Protein AF-A0A1Q7KFG6-F1 (afdb_monomer)

Structure (mmCIF, N/CA/C/O backbone):
data_AF-A0A1Q7KFG6-F1
#
_entry.id   AF-A0A1Q7KFG6-F1
#
loop_
_atom_site.group_PDB
_atom_site.id
_atom_site.type_symbol
_atom_site.label_atom_id
_atom_site.label_alt_id
_atom_site.label_comp_id
_atom_site.label_asym_id
_atom_site.label_entity_id
_atom_site.label_seq_id
_atom_site.pdbx_PDB_ins_code
_atom_site.Cartn_x
_atom_site.Cartn_y
_atom_site.Cartn_z
_atom_site.occupancy
_atom_site.B_iso_or_equiv
_atom_site.auth_seq_id
_atom_site.auth_comp_id
_atom_site.auth_asym_id
_atom_site.auth_atom_id
_atom_site.pdbx_PDB_model_num
ATOM 1 N N . MET A 1 1 ? 64.850 7.582 13.280 1.00 39.31 1 MET A N 1
ATOM 2 C CA . MET A 1 1 ? 63.963 7.617 12.096 1.00 39.31 1 MET A CA 1
ATOM 3 C C . MET A 1 1 ? 62.774 6.706 12.378 1.00 39.31 1 MET A C 1
ATOM 5 O O . MET A 1 1 ? 62.912 5.498 12.252 1.00 39.31 1 MET A O 1
ATOM 9 N N . LEU A 1 2 ? 61.659 7.252 12.872 1.00 40.69 2 LEU A N 1
ATOM 10 C CA . LEU A 1 2 ? 60.484 6.466 13.266 1.00 40.69 2 LEU A CA 1
ATOM 11 C C . LEU A 1 2 ? 59.413 6.623 12.179 1.00 40.69 2 LEU A C 1
ATOM 13 O O . LEU A 1 2 ? 58.998 7.739 11.877 1.00 40.69 2 LEU A O 1
ATOM 17 N N . LYS A 1 3 ? 59.063 5.515 11.520 1.00 40.38 3 LYS A N 1
ATOM 18 C CA . LYS A 1 3 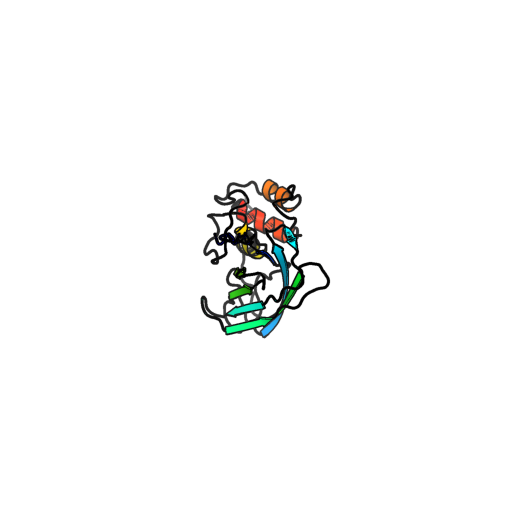? 58.173 5.484 10.354 1.00 40.38 3 LYS A CA 1
ATOM 19 C C . LYS A 1 3 ? 56.725 5.759 10.782 1.00 40.38 3 LYS A C 1
ATOM 21 O O . LYS A 1 3 ? 56.186 5.019 11.599 1.00 40.38 3 LYS A O 1
ATOM 26 N N . LEU A 1 4 ? 56.104 6.791 10.207 1.00 46.59 4 LEU A N 1
ATOM 27 C CA . LEU A 1 4 ? 54.660 7.027 10.282 1.00 46.59 4 LEU A CA 1
ATOM 28 C C . LEU A 1 4 ? 53.931 5.876 9.573 1.00 46.59 4 LEU A C 1
ATOM 30 O O . LEU A 1 4 ? 54.064 5.710 8.361 1.00 46.59 4 LEU A O 1
ATOM 34 N N . ALA A 1 5 ? 53.161 5.089 10.320 1.00 48.62 5 ALA A N 1
ATOM 35 C CA . ALA A 1 5 ? 52.197 4.160 9.749 1.00 48.62 5 ALA A CA 1
ATOM 36 C C . ALA A 1 5 ? 50.938 4.951 9.363 1.00 48.62 5 ALA A C 1
ATOM 38 O O . ALA A 1 5 ? 50.208 5.433 10.228 1.00 48.62 5 ALA A O 1
ATOM 39 N N . ALA A 1 6 ? 50.704 5.119 8.062 1.00 51.19 6 ALA A N 1
ATOM 40 C CA . ALA A 1 6 ? 49.460 5.675 7.550 1.00 51.19 6 ALA A CA 1
ATOM 41 C C . ALA A 1 6 ? 48.337 4.645 7.751 1.00 51.19 6 ALA A C 1
ATOM 43 O O . ALA A 1 6 ? 48.299 3.615 7.078 1.00 51.19 6 ALA A O 1
ATOM 44 N N . ALA A 1 7 ? 47.437 4.907 8.697 1.00 52.94 7 ALA A N 1
ATOM 45 C CA . ALA A 1 7 ? 46.210 4.142 8.846 1.00 52.94 7 ALA A CA 1
ATOM 46 C C . ALA A 1 7 ? 45.267 4.488 7.682 1.00 52.94 7 ALA A C 1
ATOM 48 O O . ALA A 1 7 ? 44.685 5.571 7.633 1.00 52.94 7 ALA A O 1
ATOM 49 N N . LEU A 1 8 ? 45.133 3.566 6.729 1.00 49.03 8 LEU A N 1
ATOM 50 C CA . LEU A 1 8 ? 44.076 3.584 5.722 1.00 49.03 8 LEU A CA 1
ATOM 51 C C . LEU A 1 8 ? 42.741 3.317 6.427 1.00 49.03 8 LEU A C 1
ATOM 53 O O . LEU A 1 8 ? 42.377 2.172 6.682 1.00 49.03 8 LEU A O 1
ATOM 57 N N . ILE A 1 9 ? 42.010 4.383 6.750 1.00 49.94 9 ILE A N 1
ATOM 58 C CA . ILE A 1 9 ? 40.594 4.291 7.104 1.00 49.94 9 ILE A CA 1
ATOM 59 C C . ILE A 1 9 ? 39.860 3.985 5.797 1.00 49.94 9 ILE A C 1
ATOM 61 O O . ILE A 1 9 ? 39.510 4.885 5.036 1.00 49.94 9 ILE A O 1
ATOM 65 N N . ALA A 1 10 ? 39.687 2.699 5.496 1.00 49.47 10 ALA A N 1
ATOM 66 C CA . ALA A 1 10 ? 38.766 2.269 4.460 1.00 49.47 10 ALA A CA 1
ATOM 67 C C . ALA A 1 10 ? 37.360 2.689 4.905 1.00 49.47 10 ALA A C 1
ATOM 69 O O . ALA A 1 10 ? 36.769 2.084 5.799 1.00 49.47 10 ALA A O 1
ATOM 70 N N . GLY A 1 11 ? 36.851 3.779 4.332 1.00 42.47 11 GLY A N 1
ATOM 71 C CA . GLY A 1 11 ? 35.459 4.157 4.501 1.00 42.47 11 GLY A CA 1
ATOM 72 C C . GLY A 1 11 ? 34.594 3.003 4.013 1.00 42.47 11 GLY A C 1
ATOM 73 O O . GLY A 1 11 ? 34.659 2.635 2.841 1.00 42.47 11 GLY A O 1
ATOM 74 N N . PHE A 1 12 ? 33.789 2.425 4.904 1.00 44.31 12 PHE A N 1
ATOM 75 C CA . PHE A 1 12 ? 32.635 1.656 4.475 1.00 44.31 12 PHE A CA 1
ATOM 76 C C . PHE A 1 12 ? 31.781 2.615 3.655 1.00 44.31 12 PHE A C 1
ATOM 78 O O . PHE A 1 12 ? 31.106 3.483 4.207 1.00 44.31 12 PHE A O 1
ATOM 85 N N . VAL A 1 13 ? 31.839 2.494 2.329 1.00 43.06 13 VAL A N 1
ATOM 86 C CA . VAL A 1 13 ? 30.767 3.005 1.489 1.00 43.06 13 VAL A CA 1
ATOM 87 C C . VAL A 1 13 ? 29.556 2.232 1.976 1.00 43.06 13 VAL A C 1
ATOM 89 O O . VAL A 1 13 ? 29.430 1.035 1.712 1.00 43.06 13 VAL A O 1
ATOM 92 N N . THR A 1 14 ? 28.715 2.868 2.787 1.00 45.81 14 THR A N 1
ATOM 93 C CA . THR A 1 14 ? 27.397 2.323 3.043 1.00 45.81 14 THR A CA 1
ATOM 94 C C . THR A 1 14 ? 26.779 2.242 1.658 1.00 45.81 14 THR A C 1
ATOM 96 O O . THR A 1 14 ? 26.474 3.254 1.029 1.00 45.81 14 THR A O 1
ATOM 99 N N . MET A 1 15 ? 26.666 1.034 1.112 1.00 51.75 15 MET A N 1
ATOM 100 C CA . MET A 1 15 ? 25.732 0.794 0.026 1.00 51.75 15 MET A CA 1
ATOM 101 C C . MET A 1 15 ? 24.349 0.965 0.654 1.00 51.75 15 MET A C 1
ATOM 103 O O . MET A 1 15 ? 23.691 -0.000 1.032 1.00 51.75 15 MET A O 1
ATOM 107 N N . GLY A 1 16 ? 23.982 2.225 0.902 1.00 69.25 16 GLY A N 1
ATOM 108 C CA . GLY A 1 16 ? 22.692 2.614 1.425 1.00 69.25 16 GLY A CA 1
ATOM 109 C C . GLY A 1 16 ? 21.623 2.121 0.467 1.00 69.25 16 GLY A C 1
ATOM 110 O O . GLY A 1 16 ? 21.856 1.971 -0.732 1.00 69.25 16 GLY A O 1
ATOM 111 N N . GLY A 1 17 ? 20.448 1.842 1.007 1.00 83.38 17 GLY A N 1
ATOM 112 C CA . GLY A 1 17 ? 19.336 1.353 0.216 1.00 83.38 17 GLY A CA 1
ATOM 113 C C . GLY A 1 17 ? 18.022 1.961 0.652 1.00 83.38 17 GLY A C 1
ATOM 114 O O . GLY A 1 17 ? 17.897 2.544 1.727 1.00 83.38 17 GLY A O 1
ATOM 115 N N . TRP A 1 18 ? 17.023 1.797 -0.198 1.00 91.81 18 TRP A N 1
ATOM 116 C CA . TRP A 1 18 ? 15.634 2.063 0.140 1.00 91.81 18 TRP A CA 1
ATOM 117 C C . TRP A 1 18 ? 14.852 0.757 0.109 1.00 91.81 18 TRP A C 1
ATOM 119 O O . TRP A 1 18 ? 15.254 -0.206 -0.557 1.00 91.81 18 TRP A O 1
ATOM 129 N N . ALA A 1 19 ? 13.729 0.735 0.815 1.00 95.31 19 ALA A N 1
ATOM 130 C CA . ALA A 1 19 ? 12.765 -0.344 0.721 1.00 95.31 19 ALA A CA 1
ATOM 131 C C . ALA A 1 19 ? 11.497 0.127 0.013 1.00 95.31 19 ALA A C 1
ATOM 133 O O . ALA A 1 19 ? 11.044 1.254 0.193 1.00 95.31 19 ALA A O 1
ATOM 134 N N . VAL A 1 20 ? 10.913 -0.773 -0.767 1.00 95.81 20 VAL A N 1
ATOM 135 C CA . VAL A 1 20 ? 9.567 -0.640 -1.320 1.00 95.81 20 VAL A CA 1
ATOM 136 C C . VAL A 1 20 ? 8.682 -1.650 -0.605 1.00 95.81 20 VAL A C 1
ATOM 138 O O . VAL A 1 20 ? 9.069 -2.812 -0.446 1.00 95.81 20 VAL A O 1
ATOM 141 N N . VAL A 1 21 ? 7.510 -1.199 -0.168 1.00 98.12 21 VAL A N 1
ATOM 142 C CA . VAL A 1 21 ? 6.487 -2.052 0.439 1.00 98.12 21 VAL A CA 1
ATOM 143 C C . VAL A 1 21 ? 5.356 -2.254 -0.558 1.00 98.12 21 VAL A C 1
ATOM 145 O O . VAL A 1 21 ? 4.878 -1.290 -1.151 1.00 98.12 21 VAL A O 1
ATOM 148 N N . THR A 1 22 ? 4.906 -3.496 -0.708 1.00 98.06 22 THR A N 1
ATOM 149 C CA . THR A 1 22 ? 3.754 -3.848 -1.546 1.00 98.06 22 THR A CA 1
ATOM 150 C C . THR A 1 22 ? 2.708 -4.528 -0.680 1.00 98.06 22 THR A C 1
ATOM 152 O O . THR A 1 22 ? 2.926 -5.643 -0.211 1.00 98.06 22 THR A O 1
ATOM 155 N N . VAL A 1 23 ? 1.581 -3.857 -0.452 1.00 98.44 23 VAL A N 1
ATOM 156 C CA . VAL A 1 23 ? 0.432 -4.409 0.275 1.00 98.44 23 VAL A CA 1
ATOM 157 C C . VAL A 1 23 ? -0.378 -5.300 -0.663 1.00 98.44 23 VAL A C 1
ATOM 159 O O . VAL A 1 23 ? -0.713 -4.883 -1.771 1.00 98.44 23 VAL A O 1
ATOM 162 N N . LYS A 1 24 ? -0.694 -6.527 -0.241 1.00 95.44 24 LYS A N 1
ATOM 163 C CA . LYS A 1 24 ? -1.318 -7.530 -1.114 1.00 95.44 24 LYS A CA 1
ATOM 164 C C . LYS A 1 24 ? -2.799 -7.260 -1.371 1.00 95.44 24 LYS A C 1
ATOM 166 O O . LYS A 1 24 ? -3.164 -7.105 -2.523 1.00 95.44 24 LYS A O 1
ATOM 171 N N . ASP A 1 25 ? -3.601 -7.088 -0.324 1.00 93.69 25 ASP A N 1
ATOM 172 C CA . ASP A 1 25 ? -5.062 -6.965 -0.430 1.00 93.69 25 ASP A CA 1
ATOM 173 C C . ASP A 1 25 ? -5.577 -5.863 0.508 1.00 93.69 25 ASP A C 1
ATOM 175 O O . ASP A 1 25 ? -6.179 -6.126 1.548 1.00 93.69 25 ASP A O 1
ATOM 179 N N . LEU A 1 26 ? -5.289 -4.59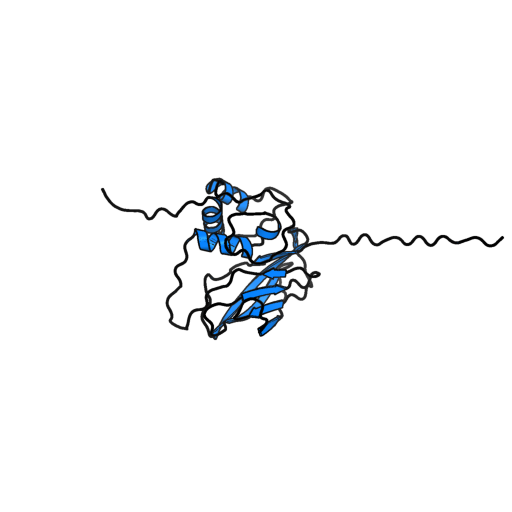6 0.188 1.00 96.62 26 LEU A N 1
ATOM 180 C CA . LEU A 1 26 ? -5.766 -3.471 1.002 1.00 96.62 26 LEU A CA 1
ATOM 181 C C . LEU A 1 26 ? -7.286 -3.314 0.816 1.00 96.62 26 LEU A C 1
ATOM 183 O O . LEU A 1 26 ? -7.687 -2.983 -0.306 1.00 96.62 26 LEU A O 1
ATOM 187 N N . PRO A 1 27 ? -8.133 -3.491 1.848 1.00 95.50 27 PRO A N 1
ATOM 188 C CA . PRO A 1 27 ? -9.570 -3.273 1.712 1.00 95.50 27 PRO A CA 1
ATOM 189 C C . PRO A 1 27 ? -9.883 -1.809 1.379 1.00 95.50 27 PRO A C 1
ATOM 191 O O . PRO A 1 27 ? -9.090 -0.912 1.643 1.00 95.50 27 PRO A O 1
ATOM 194 N N . GLU A 1 28 ? -11.048 -1.557 0.785 1.00 94.88 28 GLU A N 1
ATOM 195 C CA . GLU A 1 28 ? -11.481 -0.189 0.456 1.00 94.88 28 GLU A CA 1
ATOM 196 C C . GLU A 1 28 ? -11.899 0.629 1.682 1.00 94.88 28 GLU A C 1
ATOM 198 O O . GLU A 1 28 ? -11.875 1.858 1.659 1.00 94.88 28 GLU A O 1
ATOM 203 N N . TYR A 1 29 ? -12.316 -0.061 2.738 1.00 96.19 29 TYR A N 1
ATOM 204 C CA . TYR A 1 29 ? -12.693 0.503 4.022 1.00 96.19 29 TYR A CA 1
ATOM 205 C C . TYR A 1 29 ? -12.544 -0.571 5.098 1.00 96.19 29 TYR A C 1
ATOM 207 O O . TYR A 1 29 ? -12.524 -1.768 4.805 1.00 96.19 29 TYR A O 1
ATOM 215 N N . PHE A 1 30 ? -12.476 -0.140 6.349 1.00 97.44 30 PHE A N 1
ATOM 216 C CA . PHE A 1 30 ? -12.547 -1.025 7.503 1.00 97.44 30 PHE A CA 1
ATOM 217 C C . PHE A 1 30 ? -13.880 -0.856 8.222 1.00 97.44 30 PHE A C 1
ATOM 219 O O . PHE A 1 30 ? -14.541 0.173 8.108 1.00 97.44 30 PHE A O 1
ATOM 226 N N . VAL A 1 31 ? -14.259 -1.852 9.009 1.00 97.50 31 VAL A N 1
ATOM 227 C CA . VAL A 1 31 ? -15.411 -1.788 9.908 1.00 97.50 31 VAL A CA 1
ATOM 228 C C . VAL A 1 31 ? -14.903 -1.701 11.340 1.00 97.50 31 VAL A C 1
ATOM 230 O O . VAL A 1 31 ? -14.110 -2.542 11.764 1.00 97.50 31 VAL A O 1
ATOM 233 N N . ALA A 1 32 ? -15.360 -0.700 12.088 1.00 97.19 32 ALA A N 1
ATOM 234 C CA . ALA A 1 32 ? -14.961 -0.465 13.470 1.00 97.19 32 ALA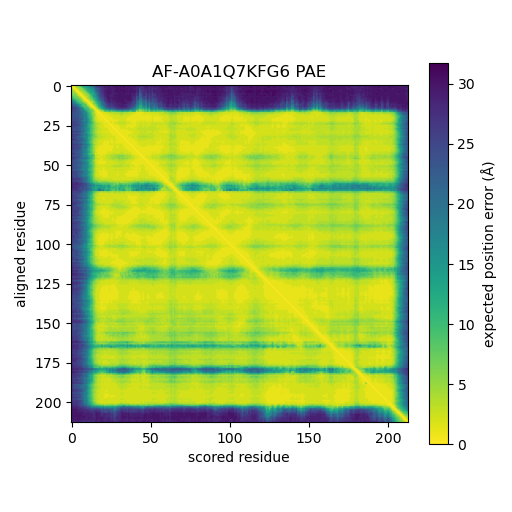 A CA 1
ATOM 235 C C . ALA A 1 32 ? -15.140 -1.728 14.330 1.00 97.19 32 ALA A C 1
ATOM 237 O O . ALA A 1 32 ? -16.167 -2.408 14.264 1.00 97.19 32 ALA A O 1
ATOM 238 N N . GLY A 1 33 ? -14.125 -2.050 15.133 1.00 96.38 33 GLY A N 1
ATOM 239 C CA . GLY A 1 33 ? -14.124 -3.219 16.013 1.00 96.38 33 GLY A CA 1
ATOM 240 C C . GLY A 1 33 ? -13.872 -4.562 15.317 1.00 96.38 33 GLY A C 1
ATOM 241 O O . GLY A 1 33 ? -13.642 -5.551 16.011 1.00 96.38 33 GLY A O 1
ATOM 242 N N . GLN A 1 34 ? -13.857 -4.627 13.980 1.00 97.50 34 GLN A N 1
ATOM 243 C CA . GLN A 1 34 ? -13.451 -5.841 13.269 1.00 97.50 34 GLN A CA 1
ATOM 244 C C . GLN A 1 34 ? -11.928 -5.974 13.217 1.00 97.50 34 GLN A C 1
ATOM 246 O O . GLN A 1 34 ? -11.191 -4.988 13.123 1.00 97.50 34 GLN A O 1
ATOM 251 N N . GLN A 1 35 ? -11.463 -7.220 13.262 1.00 97.88 35 GLN A N 1
ATOM 252 C CA . GLN A 1 35 ? -10.057 -7.557 13.108 1.00 97.88 35 GLN A CA 1
ATOM 253 C C . GLN A 1 35 ? -9.708 -7.730 11.626 1.00 97.88 35 GLN A C 1
ATOM 255 O O . GLN A 1 35 ? -10.425 -8.400 10.886 1.00 97.88 35 GLN A O 1
ATOM 260 N N . TYR A 1 36 ? -8.580 -7.157 11.219 1.00 98.31 36 TYR A N 1
ATOM 261 C CA . TYR A 1 36 ? -8.041 -7.250 9.868 1.00 98.31 36 TYR A CA 1
ATOM 262 C C . TYR A 1 36 ? -6.599 -7.727 9.908 1.00 98.31 36 TYR A C 1
ATOM 264 O O . TYR A 1 36 ? -5.827 -7.321 10.778 1.00 98.31 36 TYR A O 1
ATOM 272 N N . THR A 1 37 ? -6.225 -8.536 8.921 1.00 98.38 37 THR A N 1
ATOM 273 C CA . THR A 1 37 ? -4.834 -8.898 8.655 1.00 98.38 37 THR A CA 1
ATOM 274 C C . THR A 1 37 ? -4.388 -8.239 7.359 1.00 98.38 37 THR A C 1
ATOM 276 O O . THR A 1 37 ? -4.957 -8.502 6.304 1.00 98.38 37 THR A O 1
ATOM 279 N N . ILE A 1 38 ? -3.355 -7.401 7.433 1.00 97.94 38 ILE A N 1
ATOM 280 C CA . ILE A 1 38 ? -2.700 -6.823 6.258 1.00 97.94 38 ILE A CA 1
ATOM 281 C C . ILE A 1 38 ? -1.430 -7.623 5.992 1.00 97.94 38 ILE A C 1
ATOM 283 O O . ILE A 1 38 ? -0.514 -7.617 6.814 1.00 97.94 38 ILE A O 1
ATOM 287 N N . GLU A 1 39 ? -1.376 -8.288 4.840 1.00 98.56 39 GLU A N 1
ATOM 288 C CA . GLU A 1 39 ? -0.168 -8.924 4.310 1.00 98.56 39 GLU A CA 1
ATOM 289 C C . GLU A 1 39 ? 0.557 -7.964 3.360 1.00 98.56 39 GLU A C 1
ATOM 291 O O . GLU A 1 39 ? -0.062 -7.287 2.531 1.00 98.56 39 GLU A O 1
ATOM 296 N N . PHE A 1 40 ? 1.878 -7.895 3.484 1.00 98.69 40 PHE A N 1
ATOM 297 C CA . PHE A 1 40 ? 2.719 -7.057 2.643 1.00 98.69 40 PHE A CA 1
ATOM 298 C C . PHE A 1 40 ? 4.092 -7.683 2.421 1.00 98.69 40 PHE A C 1
ATOM 300 O O . PHE A 1 40 ? 4.562 -8.510 3.203 1.00 98.69 40 PHE A O 1
ATOM 307 N N . GLN A 1 41 ? 4.755 -7.252 1.353 1.00 98.44 41 GLN A N 1
ATOM 308 C CA . GLN A 1 41 ? 6.130 -7.628 1.053 1.00 98.44 41 GLN A CA 1
ATOM 309 C C . GLN A 1 41 ? 7.070 -6.435 1.161 1.00 98.44 41 GLN A C 1
ATOM 311 O O . GLN A 1 41 ? 6.679 -5.315 0.835 1.00 98.44 41 GLN A O 1
ATOM 316 N N . VAL A 1 42 ? 8.316 -6.686 1.564 1.00 98.25 42 VAL A N 1
ATOM 317 C CA . VAL A 1 42 ? 9.379 -5.674 1.628 1.00 98.25 42 VAL A CA 1
ATOM 318 C C . VAL A 1 42 ? 10.491 -6.034 0.646 1.00 98.25 42 VAL A C 1
ATOM 320 O O . VAL A 1 42 ? 11.034 -7.140 0.691 1.00 98.25 42 VAL A O 1
ATOM 323 N N . ARG A 1 43 ? 10.846 -5.096 -0.242 1.00 96.12 43 ARG A N 1
ATOM 324 C CA . ARG A 1 43 ? 11.942 -5.251 -1.210 1.00 96.12 43 ARG A CA 1
ATOM 325 C C . ARG A 1 43 ? 12.990 -4.162 -1.072 1.00 96.12 43 ARG A C 1
ATOM 327 O O . ARG A 1 43 ? 12.649 -2.986 -1.158 1.00 96.12 43 ARG A O 1
ATOM 334 N N . GLN A 1 44 ? 14.263 -4.532 -0.995 1.00 94.94 44 GLN A N 1
ATOM 335 C CA . GLN A 1 44 ? 15.363 -3.596 -1.200 1.00 94.94 44 GLN A CA 1
ATOM 336 C C . GLN A 1 44 ? 15.421 -3.180 -2.668 1.00 94.94 44 GLN A C 1
ATOM 338 O O . GLN A 1 44 ? 15.354 -4.016 -3.573 1.00 94.94 44 GLN A O 1
ATOM 343 N N . HIS A 1 45 ? 15.542 -1.877 -2.901 1.00 91.25 45 HIS A N 1
ATOM 344 C CA . HIS A 1 45 ? 15.620 -1.278 -4.234 1.00 91.25 45 HIS A CA 1
ATOM 345 C C . HIS A 1 45 ? 14.430 -1.616 -5.145 1.00 91.25 45 HIS A C 1
ATOM 347 O O . HIS A 1 45 ? 14.547 -1.586 -6.367 1.00 91.25 45 HIS A O 1
ATOM 353 N N . GLY A 1 46 ? 13.293 -1.996 -4.551 1.00 90.00 46 GLY A N 1
ATOM 354 C CA . GLY A 1 46 ? 12.126 -2.484 -5.281 1.00 90.00 46 GLY A CA 1
ATOM 355 C C . GLY A 1 46 ? 12.298 -3.868 -5.906 1.00 90.00 46 GLY A C 1
ATOM 356 O O . GLY A 1 46 ? 11.418 -4.292 -6.635 1.00 90.00 46 GLY A O 1
ATOM 357 N N . ARG A 1 47 ? 13.386 -4.599 -5.633 1.00 89.75 47 ARG A N 1
ATOM 358 C CA . ARG A 1 47 ? 13.691 -5.868 -6.314 1.00 89.75 47 ARG A CA 1
ATOM 359 C C . ARG A 1 47 ? 13.892 -7.031 -5.355 1.00 89.75 47 ARG A C 1
ATOM 361 O O . ARG A 1 47 ? 13.167 -8.018 -5.424 1.00 89.75 47 ARG A O 1
ATOM 368 N N . THR A 1 48 ? 14.867 -6.914 -4.461 1.00 92.75 48 THR A N 1
ATOM 369 C CA . THR A 1 48 ? 15.306 -8.031 -3.620 1.00 92.75 48 THR A CA 1
ATOM 370 C C . THR A 1 48 ? 14.404 -8.152 -2.406 1.00 92.75 48 THR A C 1
ATOM 372 O O . THR A 1 48 ? 14.378 -7.244 -1.581 1.00 92.75 48 THR A O 1
ATOM 375 N N . LEU A 1 49 ? 13.675 -9.261 -2.282 1.00 95.75 49 LEU A N 1
ATOM 376 C CA . LEU A 1 49 ? 12.878 -9.563 -1.092 1.00 95.75 49 LEU A CA 1
ATOM 377 C C . LEU A 1 49 ? 13.771 -9.607 0.155 1.00 95.75 49 LEU A C 1
ATOM 379 O O . LEU A 1 49 ? 14.808 -10.267 0.153 1.00 95.75 49 LEU A O 1
ATOM 383 N N . LEU A 1 50 ? 13.359 -8.903 1.209 1.00 96.81 50 LEU A N 1
ATOM 384 C CA . LEU A 1 50 ? 14.101 -8.820 2.466 1.00 96.81 50 LEU A CA 1
ATOM 385 C C . LEU A 1 50 ? 13.449 -9.686 3.544 1.00 96.81 50 LEU A C 1
ATOM 387 O O . LEU A 1 50 ? 12.358 -9.368 4.022 1.00 96.81 50 LEU A O 1
ATOM 391 N N . ASN A 1 51 ? 14.136 -10.758 3.932 1.00 97.25 51 ASN A N 1
ATOM 392 C CA . ASN A 1 51 ? 13.766 -11.619 5.057 1.00 97.25 51 ASN A CA 1
ATOM 393 C C . ASN A 1 51 ? 14.288 -11.060 6.388 1.00 97.25 51 ASN A C 1
ATOM 395 O O . ASN A 1 51 ? 15.049 -10.093 6.402 1.00 97.25 51 ASN A O 1
ATOM 399 N N . ASP A 1 52 ? 13.870 -11.694 7.485 1.00 96.38 52 ASP A N 1
ATOM 400 C CA . ASP A 1 52 ? 14.392 -11.475 8.840 1.00 96.38 52 ASP A CA 1
ATOM 401 C C . ASP A 1 52 ? 14.309 -10.020 9.334 1.00 96.38 52 ASP A C 1
ATOM 403 O O . ASP A 1 52 ? 15.052 -9.597 10.218 1.00 96.38 52 ASP A O 1
ATOM 407 N N . LEU A 1 53 ? 13.377 -9.240 8.778 1.00 97.94 53 LEU A N 1
ATOM 408 C CA . LEU A 1 53 ? 13.050 -7.912 9.279 1.00 97.94 53 LEU A CA 1
ATOM 409 C C . LEU A 1 53 ? 12.081 -8.006 10.463 1.00 97.94 53 LEU A C 1
ATOM 411 O O . LEU A 1 53 ? 11.333 -8.973 10.626 1.00 97.94 53 LEU A O 1
ATOM 415 N N . HIS A 1 54 ? 12.016 -6.921 11.234 1.00 98.06 54 HIS A N 1
ATOM 416 C CA . HIS A 1 54 ? 11.037 -6.727 12.306 1.00 98.06 54 HIS A CA 1
ATOM 417 C C . HIS A 1 54 ? 10.098 -5.548 11.998 1.00 98.06 54 HIS A C 1
ATOM 419 O O . HIS A 1 54 ? 10.181 -4.502 12.652 1.00 98.06 54 HIS A O 1
ATOM 425 N N . PRO A 1 55 ? 9.235 -5.655 10.969 1.00 98.56 55 PRO A N 1
ATOM 426 C CA . PRO A 1 55 ? 8.337 -4.572 10.627 1.00 98.56 55 PRO A CA 1
ATOM 427 C C . PRO A 1 55 ? 7.243 -4.373 11.679 1.00 98.56 55 PRO A C 1
ATOM 429 O O . PRO A 1 55 ? 6.918 -5.254 12.474 1.00 98.56 55 PRO A O 1
ATOM 432 N N . SER A 1 56 ? 6.640 -3.190 11.662 1.00 98.50 56 SER A N 1
ATOM 433 C CA . SER A 1 56 ? 5.501 -2.854 12.517 1.00 98.50 56 SER A CA 1
ATOM 434 C C . SER A 1 56 ? 4.521 -1.936 11.799 1.00 98.50 56 SER A C 1
ATOM 436 O O . SER A 1 56 ? 4.883 -1.206 10.875 1.00 98.50 56 SER A O 1
ATOM 438 N N . LEU A 1 57 ? 3.267 -1.973 12.235 1.00 98.38 57 LEU A N 1
ATOM 439 C CA . LEU A 1 57 ? 2.210 -1.076 11.798 1.00 98.38 57 LEU A CA 1
ATOM 440 C C . LEU A 1 57 ? 1.988 -0.010 12.863 1.00 98.38 57 LEU A C 1
ATOM 442 O O . LEU A 1 57 ? 1.626 -0.331 13.995 1.00 98.38 57 LEU A O 1
ATOM 446 N N . LEU A 1 58 ? 2.170 1.252 12.493 1.00 97.44 58 LEU A N 1
ATOM 447 C CA . LEU A 1 58 ? 1.668 2.373 13.273 1.00 97.44 58 LEU A CA 1
ATOM 448 C C . LEU A 1 58 ? 0.226 2.658 12.876 1.00 97.44 58 LEU A C 1
ATOM 450 O O . LEU A 1 58 ? -0.085 2.738 11.684 1.00 97.44 58 LEU A O 1
ATOM 454 N N . ILE A 1 59 ? -0.616 2.842 13.885 1.00 97.00 59 ILE A N 1
ATOM 455 C CA . ILE A 1 59 ? -2.042 3.114 13.745 1.00 97.00 59 ILE A CA 1
ATOM 456 C C . ILE A 1 59 ? -2.344 4.433 14.450 1.00 97.00 59 ILE A C 1
ATOM 458 O O . ILE A 1 59 ? -1.887 4.670 15.575 1.00 97.00 59 ILE A O 1
ATOM 462 N N . ALA A 1 60 ? -3.123 5.280 13.786 1.00 96.12 60 ALA A N 1
ATOM 463 C CA . ALA A 1 60 ? -3.656 6.505 14.361 1.00 96.12 60 ALA A CA 1
ATOM 464 C C . ALA A 1 60 ? -5.048 6.819 13.812 1.00 96.12 60 ALA A C 1
ATOM 466 O O . ALA A 1 60 ? -5.361 6.481 12.670 1.00 96.12 60 ALA A O 1
ATOM 467 N N . THR A 1 61 ? -5.869 7.493 14.612 1.00 93.56 61 THR A N 1
ATOM 468 C CA . THR A 1 61 ? -7.192 8.003 14.211 1.00 93.56 61 THR A CA 1
ATOM 469 C C . THR A 1 61 ? -7.159 9.470 13.781 1.00 93.56 61 THR A C 1
ATOM 471 O O . THR A 1 61 ? -8.140 9.995 13.262 1.00 93.56 61 THR A O 1
ATOM 474 N N . SER A 1 62 ? -6.012 10.136 13.931 1.00 89.06 62 SER A N 1
ATOM 475 C CA . SER A 1 62 ? -5.775 11.492 13.436 1.00 89.06 62 SER A CA 1
ATOM 476 C C . SER A 1 62 ? -4.391 11.624 12.805 1.00 89.06 62 SER A C 1
ATOM 478 O O . SER A 1 62 ? -3.435 10.959 13.211 1.00 89.06 62 SER A O 1
ATOM 480 N N . GLU A 1 63 ? -4.290 12.474 11.784 1.00 78.06 63 GLU A N 1
ATOM 481 C CA . GLU A 1 63 ? -3.047 12.676 11.043 1.00 78.06 63 GLU A CA 1
ATOM 482 C C . GLU A 1 63 ? -1.939 13.215 11.957 1.00 78.06 63 GLU A C 1
ATOM 484 O O . GLU A 1 63 ? -2.170 14.074 12.808 1.00 78.06 63 GLU A O 1
ATOM 489 N N . GLY A 1 64 ? -0.725 12.682 11.810 1.00 66.25 64 GLY A N 1
ATOM 490 C CA . GLY A 1 64 ? 0.434 13.100 12.603 1.00 66.25 64 GLY A CA 1
ATOM 491 C C . GLY A 1 64 ? 0.434 12.631 14.063 1.00 66.25 64 GLY A C 1
ATOM 492 O O . GLY A 1 64 ? 1.439 12.825 14.747 1.00 66.25 64 GLY A O 1
ATOM 493 N N . LYS A 1 65 ? -0.631 11.978 14.544 1.00 77.81 65 LYS A N 1
ATOM 494 C CA . LYS A 1 65 ? -0.626 11.303 15.847 1.00 77.81 65 LYS A CA 1
ATOM 495 C C . LYS A 1 65 ? -0.176 9.856 15.697 1.00 77.81 65 LYS A C 1
ATOM 497 O O . LYS A 1 65 ? -0.263 9.272 14.622 1.00 77.81 65 LYS A O 1
ATOM 502 N N . HIS A 1 66 ? 0.320 9.279 16.784 1.00 74.25 66 HIS A N 1
ATOM 503 C CA . HIS A 1 66 ? 0.593 7.850 16.894 1.00 74.25 66 HIS A CA 1
ATOM 504 C C . HIS A 1 66 ? -0.135 7.335 18.127 1.00 74.25 66 HIS A C 1
ATOM 506 O O . HIS A 1 66 ? 0.091 7.840 19.225 1.00 74.25 66 HIS A O 1
ATOM 512 N N . GLU A 1 67 ? -1.005 6.348 17.940 1.00 84.12 67 GLU A N 1
ATOM 513 C CA . GLU A 1 67 ? -1.868 5.846 19.015 1.00 84.12 67 GLU A CA 1
ATOM 514 C C . GLU A 1 67 ? -1.551 4.392 19.353 1.00 84.12 67 GLU A C 1
ATOM 516 O O . GLU A 1 67 ? -1.583 4.015 20.521 1.00 84.12 67 GLU A O 1
ATOM 521 N N . ALA A 1 68 ? -1.166 3.586 18.361 1.00 92.88 68 ALA A N 1
ATOM 522 C CA . ALA A 1 68 ? -0.726 2.217 18.590 1.00 92.88 68 ALA A CA 1
ATOM 523 C C . ALA A 1 68 ? 0.391 1.799 17.630 1.00 92.88 68 ALA A C 1
ATOM 525 O O . ALA A 1 68 ? 0.497 2.288 16.504 1.00 92.88 68 ALA A O 1
ATOM 526 N N . THR A 1 69 ? 1.219 0.859 18.088 1.00 96.94 69 THR A N 1
ATOM 527 C CA . THR A 1 69 ? 2.203 0.141 17.271 1.00 96.94 69 THR A CA 1
ATOM 528 C C . THR A 1 69 ? 1.939 -1.348 17.411 1.00 96.94 69 THR A C 1
ATOM 530 O O . THR A 1 69 ? 1.933 -1.864 18.526 1.00 96.94 69 THR A O 1
ATOM 533 N N . VAL A 1 70 ? 1.739 -2.038 16.292 1.00 98.06 70 VAL A N 1
ATOM 534 C CA . VAL A 1 70 ? 1.511 -3.485 16.263 1.00 98.06 70 VAL A CA 1
ATOM 535 C C . VAL A 1 70 ? 2.666 -4.152 15.516 1.00 98.06 70 VAL A C 1
ATOM 537 O O . VAL A 1 70 ? 2.932 -3.771 14.373 1.00 98.06 70 VAL A O 1
ATOM 540 N N . PRO A 1 71 ? 3.381 -5.120 16.117 1.00 98.44 71 PRO A N 1
ATOM 541 C CA . PRO A 1 71 ? 4.433 -5.841 15.414 1.00 98.44 71 PRO A CA 1
ATOM 542 C C . PRO A 1 71 ? 3.836 -6.687 14.285 1.00 98.44 71 PRO A C 1
ATOM 544 O O . PRO A 1 71 ? 2.791 -7.319 14.445 1.00 98.44 71 PRO A O 1
ATOM 547 N N . ALA A 1 72 ? 4.508 -6.702 13.139 1.00 98.62 72 ALA A N 1
ATOM 548 C CA . ALA A 1 72 ? 4.200 -7.626 12.062 1.00 98.62 72 ALA A CA 1
ATOM 549 C C . ALA A 1 72 ? 5.011 -8.916 12.248 1.00 98.62 72 ALA A C 1
ATOM 551 O O . ALA A 1 72 ? 6.134 -8.902 12.750 1.00 98.62 72 ALA A O 1
ATOM 552 N N . VAL A 1 73 ? 4.440 -10.036 11.823 1.00 98.38 73 VAL A N 1
ATOM 553 C CA . VAL A 1 73 ? 5.068 -11.356 11.885 1.00 98.38 73 VAL A CA 1
ATOM 554 C C . VAL A 1 73 ? 5.482 -11.803 10.490 1.00 98.38 73 VAL A C 1
ATOM 556 O O . VAL A 1 73 ? 4.771 -11.546 9.516 1.00 98.38 73 VAL A O 1
ATOM 559 N N . ALA A 1 74 ? 6.622 -12.482 10.389 1.00 98.38 74 ALA A N 1
ATOM 560 C CA . ALA A 1 74 ? 7.057 -13.090 9.138 1.00 98.38 74 ALA A CA 1
ATOM 561 C C . ALA A 1 74 ? 6.057 -14.160 8.664 1.00 98.38 74 ALA A C 1
ATOM 563 O O . ALA A 1 74 ? 5.385 -14.823 9.463 1.00 98.38 74 ALA A O 1
ATOM 564 N N . ARG A 1 75 ? 5.956 -14.325 7.346 1.00 98.19 75 ARG A N 1
ATOM 565 C CA . ARG A 1 75 ? 5.197 -15.390 6.682 1.00 98.19 75 ARG A CA 1
ATOM 566 C C . ARG A 1 75 ? 6.157 -16.343 5.957 1.00 98.19 75 ARG A C 1
ATOM 568 O O . ARG A 1 75 ? 7.285 -15.954 5.677 1.00 98.19 75 ARG A O 1
ATOM 575 N N . PRO A 1 76 ? 5.725 -17.572 5.607 1.00 96.56 76 PRO A N 1
ATOM 576 C CA . PRO A 1 76 ? 6.597 -18.541 4.931 1.00 96.56 76 PRO A CA 1
ATOM 577 C C . PRO A 1 76 ? 7.142 -18.079 3.571 1.00 96.56 76 PRO A C 1
ATOM 579 O O . PRO A 1 76 ? 8.189 -18.546 3.134 1.00 96.56 76 PRO A O 1
ATOM 582 N N . SER A 1 77 ? 6.432 -17.184 2.877 1.00 96.25 77 SER A N 1
ATOM 583 C CA . SER A 1 77 ? 6.902 -16.615 1.611 1.00 96.25 77 SER A CA 1
ATOM 584 C C . SER A 1 77 ? 7.995 -15.575 1.853 1.00 96.25 77 SER A C 1
ATOM 586 O O . SER A 1 77 ? 7.851 -14.709 2.715 1.00 96.25 77 SER A O 1
ATOM 588 N N . ALA A 1 78 ? 9.062 -15.620 1.051 1.00 96.56 78 ALA A N 1
ATOM 589 C CA . ALA A 1 78 ? 10.194 -14.708 1.190 1.00 96.56 78 ALA A CA 1
ATOM 590 C C . ALA A 1 78 ? 9.755 -13.233 1.202 1.00 96.56 78 ALA A C 1
ATOM 592 O O . ALA A 1 78 ? 8.861 -12.818 0.459 1.00 96.56 78 ALA A O 1
ATOM 593 N N . GLY A 1 79 ? 10.374 -12.456 2.088 1.00 97.31 79 GLY A N 1
ATOM 594 C CA . GLY A 1 79 ? 10.135 -11.036 2.319 1.00 97.31 79 GLY A CA 1
ATOM 595 C C . GLY A 1 79 ? 8.691 -10.661 2.628 1.00 97.31 79 GLY A C 1
ATOM 596 O O . GLY A 1 79 ? 8.334 -9.496 2.457 1.00 97.31 79 GLY A O 1
ATOM 597 N N . THR A 1 80 ? 7.864 -11.628 3.035 1.00 98.44 80 THR A N 1
ATOM 598 C CA . THR A 1 80 ? 6.438 -11.440 3.298 1.00 98.44 80 THR A CA 1
ATOM 599 C C . THR A 1 80 ? 6.187 -11.377 4.796 1.00 98.44 80 THR A C 1
ATOM 601 O O . THR A 1 80 ? 6.659 -12.214 5.565 1.00 98.44 80 THR A O 1
ATOM 604 N N . TYR A 1 81 ? 5.398 -10.391 5.201 1.00 98.81 81 TYR A N 1
ATOM 605 C CA . TYR A 1 81 ? 5.029 -10.140 6.584 1.00 98.81 81 TYR A CA 1
ATOM 606 C C . TYR A 1 81 ? 3.535 -9.873 6.667 1.00 98.81 81 TYR A C 1
ATOM 608 O O . TYR A 1 81 ? 2.905 -9.456 5.694 1.00 98.81 81 TYR A O 1
ATOM 616 N N . ALA A 1 82 ? 2.962 -10.088 7.842 1.00 98.62 82 ALA A N 1
ATOM 617 C CA . ALA A 1 82 ? 1.580 -9.742 8.096 1.00 98.62 82 ALA A CA 1
ATOM 618 C C . ALA A 1 82 ? 1.406 -9.123 9.472 1.00 98.62 82 ALA A C 1
ATOM 620 O O . ALA A 1 82 ? 2.057 -9.514 10.438 1.00 98.62 82 ALA A O 1
ATOM 621 N N . VAL A 1 83 ? 0.480 -8.184 9.563 1.00 98.50 83 VAL A N 1
ATOM 622 C CA . VAL A 1 83 ? 0.092 -7.540 10.812 1.00 98.50 83 VAL A CA 1
ATOM 623 C C . VAL A 1 83 ? -1.406 -7.678 10.997 1.00 98.50 83 VAL A C 1
ATOM 625 O O . VAL A 1 83 ? -2.170 -7.480 10.052 1.00 98.50 83 VAL A O 1
ATOM 628 N N . THR A 1 84 ? -1.819 -8.027 12.210 1.00 98.38 84 THR A N 1
ATOM 629 C CA . THR A 1 84 ? -3.229 -8.160 12.569 1.00 98.38 84 THR A CA 1
ATOM 630 C C . THR A 1 84 ? -3.593 -7.076 13.568 1.00 98.38 84 THR A C 1
ATOM 632 O O . THR A 1 84 ? -2.955 -6.966 14.609 1.00 98.38 8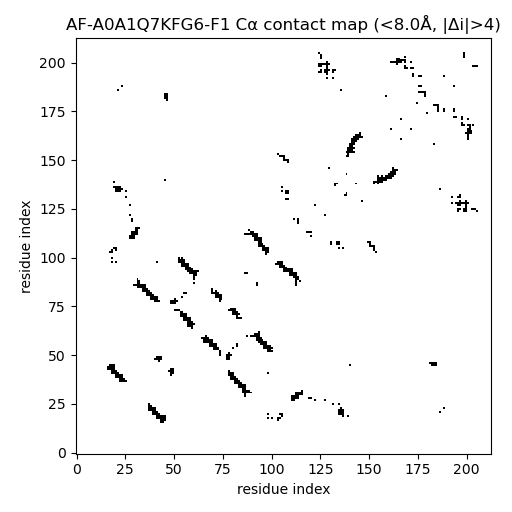4 THR A O 1
ATOM 635 N N . PHE A 1 85 ? -4.617 -6.285 13.266 1.00 97.62 85 PHE A N 1
ATOM 636 C CA . PHE A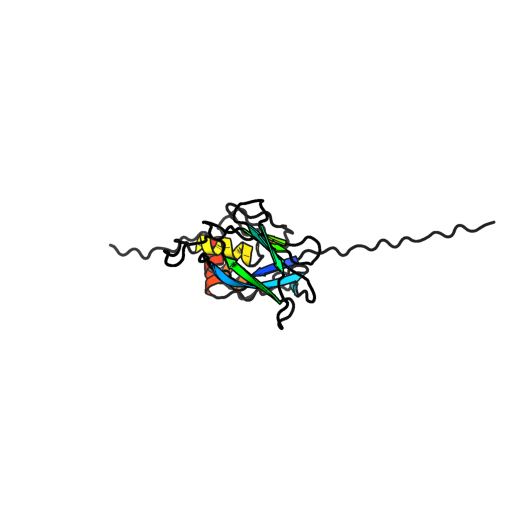 1 85 ? -5.084 -5.207 14.134 1.00 97.62 85 PHE A CA 1
ATOM 637 C C . PHE A 1 85 ? -6.609 -5.139 14.145 1.00 97.62 85 PHE A C 1
ATOM 639 O O . PHE A 1 85 ? -7.271 -5.616 13.224 1.00 97.62 85 PHE A O 1
ATOM 646 N N . THR A 1 86 ? -7.165 -4.531 15.187 1.00 97.56 86 THR A N 1
ATOM 647 C CA . THR A 1 86 ? -8.594 -4.217 15.261 1.00 97.56 86 THR A CA 1
ATOM 648 C C . THR A 1 86 ? -8.809 -2.790 14.778 1.00 97.56 86 THR A C 1
ATOM 650 O O . THR A 1 86 ? -8.145 -1.873 15.263 1.00 97.56 86 THR A O 1
ATOM 653 N N . ALA A 1 87 ? -9.717 -2.592 13.823 1.00 96.88 87 ALA A N 1
ATOM 654 C CA . ALA A 1 87 ? -10.011 -1.264 13.302 1.00 96.88 87 ALA A CA 1
ATOM 655 C C . ALA A 1 87 ? -10.583 -0.362 14.416 1.00 96.88 87 ALA A C 1
ATOM 657 O O . ALA A 1 87 ? -11.515 -0.780 15.116 1.00 96.88 87 ALA A O 1
ATOM 658 N N . PRO A 1 88 ? -10.041 0.855 14.606 1.00 95.44 88 PRO A N 1
ATOM 659 C CA . PRO A 1 88 ? -10.477 1.745 15.676 1.00 95.44 88 PRO A CA 1
ATOM 660 C C . PRO A 1 88 ? -11.903 2.248 15.434 1.00 95.44 88 PRO A C 1
ATOM 662 O O . PRO A 1 88 ? -12.381 2.273 14.303 1.00 95.44 88 PRO A O 1
ATOM 665 N N . ASN A 1 89 ? -12.579 2.695 16.491 1.00 93.00 89 ASN A N 1
ATOM 666 C CA . ASN A 1 89 ? -13.850 3.403 16.351 1.00 93.00 89 ASN A CA 1
ATOM 667 C C . ASN A 1 89 ? -13.585 4.881 16.019 1.00 93.00 89 ASN A C 1
ATOM 669 O O . ASN A 1 89 ? -13.498 5.721 16.911 1.00 93.00 89 ASN A O 1
ATOM 673 N N . ALA A 1 90 ? -13.378 5.164 14.737 1.00 93.00 90 ALA A N 1
ATOM 674 C CA . ALA A 1 90 ? -13.149 6.493 14.179 1.00 93.00 90 ALA A CA 1
ATOM 675 C C . ALA A 1 90 ? -13.727 6.547 12.758 1.00 93.00 90 ALA A C 1
ATOM 677 O O . ALA A 1 90 ? -14.093 5.514 12.213 1.00 93.00 90 ALA A O 1
ATOM 678 N N . GLU A 1 91 ? -13.790 7.725 12.135 1.00 93.25 91 GLU A N 1
ATOM 679 C CA . GLU A 1 91 ? -14.223 7.845 10.730 1.00 93.25 91 GLU A CA 1
ATOM 680 C C . GLU A 1 91 ? -13.125 7.431 9.742 1.00 93.25 91 GLU A C 1
ATOM 682 O O . GLU A 1 91 ? -13.397 6.992 8.621 1.00 93.25 91 GLU A O 1
ATOM 687 N N . ARG A 1 92 ? -11.859 7.598 10.138 1.00 95.00 92 ARG A N 1
ATOM 688 C CA . ARG A 1 92 ? -10.687 7.273 9.323 1.00 95.00 92 ARG A CA 1
ATOM 689 C C . ARG A 1 92 ? -9.579 6.687 10.182 1.00 95.00 92 ARG A C 1
ATOM 691 O O . ARG A 1 92 ? -9.455 6.999 11.364 1.00 95.00 92 ARG A O 1
ATOM 698 N N . VAL A 1 93 ? -8.740 5.874 9.552 1.00 96.62 93 VAL A N 1
ATOM 699 C CA . VAL A 1 93 ? -7.518 5.336 10.144 1.00 96.62 93 VAL A CA 1
ATOM 700 C C . VAL A 1 93 ? -6.318 5.641 9.254 1.00 96.62 93 VAL A C 1
ATOM 702 O O . VAL A 1 93 ? -6.357 5.495 8.030 1.00 96.62 93 VAL A O 1
ATOM 705 N N . PHE A 1 94 ? -5.236 6.067 9.891 1.00 97.00 94 PHE A N 1
ATOM 706 C CA . PHE A 1 94 ? -3.949 6.350 9.278 1.00 97.00 94 PHE A CA 1
ATOM 707 C C . PHE A 1 94 ? -3.011 5.192 9.594 1.00 97.00 94 PHE A C 1
ATOM 709 O O . PHE A 1 94 ? -2.773 4.870 10.759 1.00 97.00 94 PHE A O 1
ATOM 716 N N . LEU A 1 95 ? -2.494 4.557 8.545 1.00 97.56 95 LEU A N 1
ATOM 717 C CA . LEU A 1 95 ? -1.672 3.358 8.645 1.00 97.56 95 LEU A CA 1
ATOM 718 C C . LEU A 1 95 ? -0.284 3.632 8.069 1.00 97.56 95 LEU A C 1
ATOM 720 O O . LEU A 1 95 ? -0.149 4.044 6.915 1.00 97.56 95 LEU A O 1
ATOM 724 N N . THR A 1 96 ? 0.753 3.398 8.874 1.00 97.94 96 THR A N 1
ATOM 725 C CA . THR A 1 96 ? 2.153 3.479 8.430 1.00 97.94 96 THR A CA 1
ATOM 726 C C . THR A 1 96 ? 2.861 2.161 8.699 1.00 97.94 96 THR A C 1
ATOM 728 O O . THR A 1 96 ? 2.980 1.744 9.848 1.00 97.94 96 THR A O 1
ATOM 731 N N . ILE A 1 97 ? 3.365 1.516 7.651 1.00 98.44 97 ILE A N 1
ATOM 732 C CA . ILE A 1 97 ? 4.176 0.304 7.754 1.00 98.44 97 ILE A CA 1
ATOM 733 C C . ILE A 1 97 ? 5.635 0.726 7.898 1.00 98.44 97 ILE A C 1
ATOM 735 O O . ILE A 1 97 ? 6.239 1.219 6.946 1.00 98.44 97 ILE A O 1
ATOM 739 N N . LYS A 1 98 ? 6.216 0.518 9.078 1.00 98.12 98 LYS A N 1
ATOM 740 C CA . LYS A 1 98 ? 7.662 0.604 9.300 1.00 98.12 98 LYS A CA 1
ATOM 741 C C . LYS A 1 98 ? 8.290 -0.714 8.886 1.00 98.12 98 LYS A C 1
ATOM 743 O O . LYS A 1 98 ? 7.905 -1.760 9.398 1.00 98.12 98 LYS A O 1
ATOM 748 N N . THR A 1 99 ? 9.258 -0.670 7.978 1.00 97.75 99 THR A N 1
ATOM 749 C CA . THR A 1 99 ? 9.807 -1.893 7.369 1.00 97.75 99 THR A CA 1
ATOM 750 C C . THR A 1 99 ? 10.755 -2.668 8.280 1.00 97.75 99 THR A C 1
ATOM 752 O O . THR A 1 99 ? 10.959 -3.854 8.063 1.00 97.75 99 THR A O 1
ATOM 755 N N . GLY A 1 100 ? 11.362 -2.010 9.272 1.00 96.56 100 GLY A N 1
ATOM 756 C CA . GLY A 1 100 ? 12.495 -2.570 10.017 1.00 96.56 100 GLY A CA 1
ATOM 757 C C . GLY A 1 100 ? 13.811 -2.561 9.223 1.00 96.56 100 GLY A C 1
ATOM 758 O O . GLY A 1 100 ? 14.838 -2.977 9.747 1.00 96.56 100 GLY A O 1
ATOM 759 N N . PHE A 1 101 ? 13.806 -2.058 7.982 1.00 96.56 101 PHE A N 1
ATOM 760 C CA . PHE A 1 101 ? 14.991 -1.883 7.149 1.00 96.56 101 PHE A CA 1
ATOM 761 C C . PHE A 1 101 ? 15.377 -0.400 7.081 1.00 96.56 101 PHE A C 1
ATOM 763 O O . PHE A 1 101 ? 14.794 0.385 6.323 1.00 96.56 101 PHE A O 1
ATOM 770 N N . MET A 1 102 ? 16.374 -0.005 7.880 1.00 92.81 102 MET A N 1
ATOM 771 C CA . MET A 1 102 ? 16.732 1.406 8.098 1.00 92.81 102 MET A CA 1
ATOM 772 C C . MET A 1 102 ? 15.488 2.234 8.489 1.00 92.81 102 MET A C 1
ATOM 774 O O . MET A 1 102 ? 14.591 1.735 9.165 1.00 92.81 102 MET A O 1
ATOM 778 N N . ASN A 1 103 ? 15.403 3.491 8.050 1.00 92.00 103 ASN A N 1
ATOM 779 C CA . ASN A 1 103 ? 14.271 4.378 8.325 1.00 92.00 103 ASN A CA 1
ATOM 780 C C . ASN A 1 103 ? 13.176 4.307 7.241 1.00 92.00 103 ASN A C 1
ATOM 782 O O . ASN A 1 103 ? 12.385 5.237 7.102 1.00 92.00 103 ASN A O 1
ATOM 786 N N . ASN A 1 104 ? 13.133 3.229 6.447 1.00 95.31 104 ASN A N 1
ATOM 787 C CA . ASN A 1 104 ? 12.152 3.092 5.372 1.00 95.31 104 ASN A CA 1
ATOM 788 C C . ASN A 1 104 ? 10.766 2.744 5.922 1.00 95.31 104 ASN A C 1
ATOM 790 O O . ASN A 1 104 ? 10.608 1.852 6.767 1.00 95.31 104 ASN A O 1
ATOM 794 N N . GLN A 1 105 ? 9.750 3.399 5.372 1.00 96.75 105 GLN A N 1
ATOM 795 C CA . GLN A 1 105 ? 8.354 3.190 5.728 1.00 96.75 105 GLN A CA 1
ATOM 796 C C . GLN A 1 105 ? 7.434 3.438 4.532 1.00 96.75 105 GLN A C 1
ATOM 798 O O . GLN A 1 105 ? 7.796 4.163 3.607 1.00 96.75 105 GLN A O 1
ATOM 803 N N . LEU A 1 106 ? 6.228 2.880 4.596 1.00 97.88 106 LEU A N 1
ATOM 804 C CA . LEU A 1 106 ? 5.124 3.199 3.697 1.00 97.88 106 LEU A CA 1
ATOM 805 C C . LEU A 1 106 ? 3.966 3.784 4.506 1.00 97.88 106 LEU A C 1
ATOM 807 O O . LEU A 1 106 ? 3.366 3.092 5.328 1.00 97.88 106 LEU A O 1
ATOM 811 N N . ARG A 1 107 ? 3.629 5.045 4.249 1.00 97.69 107 ARG A N 1
ATOM 812 C CA . ARG A 1 107 ? 2.383 5.680 4.681 1.00 97.69 107 ARG A CA 1
ATOM 813 C C . ARG A 1 107 ? 1.304 5.418 3.638 1.00 97.69 107 ARG A C 1
ATOM 815 O O . ARG A 1 107 ? 1.459 5.798 2.475 1.00 97.69 107 ARG A O 1
ATOM 822 N N . LEU A 1 108 ? 0.217 4.781 4.054 1.00 97.94 108 LEU A N 1
ATOM 823 C CA . LEU A 1 108 ? -0.959 4.594 3.211 1.00 97.94 108 LEU A CA 1
ATOM 824 C C . LEU A 1 108 ? -1.808 5.868 3.189 1.00 97.94 108 LEU A C 1
ATOM 826 O O . LEU A 1 108 ? -1.713 6.712 4.082 1.00 97.94 108 LEU A O 1
ATOM 830 N N . TYR A 1 109 ? -2.671 5.988 2.181 1.00 97.56 109 TYR A N 1
ATOM 831 C CA . TYR A 1 109 ? -3.760 6.961 2.242 1.00 97.56 109 TYR A CA 1
ATOM 832 C C . TYR A 1 109 ? -4.650 6.693 3.467 1.00 97.56 109 TYR A C 1
ATOM 834 O O . TYR A 1 109 ? -4.792 5.527 3.852 1.00 97.56 109 TYR A O 1
ATOM 842 N N . PRO A 1 110 ? -5.287 7.722 4.056 1.00 95.69 110 PRO A N 1
ATOM 843 C CA . PRO A 1 110 ? -6.245 7.526 5.139 1.00 95.69 110 PRO A CA 1
ATOM 844 C C . PRO A 1 110 ? -7.385 6.620 4.675 1.00 95.69 110 PRO A C 1
ATOM 846 O O . PRO A 1 110 ? -8.058 6.917 3.686 1.00 95.69 110 PRO A O 1
ATOM 849 N N . GLN A 1 111 ? -7.590 5.513 5.381 1.00 95.69 111 GLN A N 1
ATOM 850 C CA . GLN A 1 111 ? -8.624 4.540 5.048 1.00 95.69 111 GLN A CA 1
ATOM 851 C C . GLN A 1 111 ? -9.899 4.885 5.805 1.00 95.69 111 GLN A C 1
ATOM 853 O O . GLN A 1 111 ? -9.845 5.201 6.994 1.00 95.69 111 GLN A O 1
ATOM 858 N N . SER A 1 112 ? -11.040 4.835 5.124 1.00 96.19 112 SER A N 1
ATOM 859 C CA . SER A 1 112 ? -12.336 5.040 5.769 1.00 96.19 112 SER A CA 1
ATOM 860 C C . SER A 1 112 ? -12.621 3.899 6.736 1.00 96.19 112 SER A C 1
ATOM 862 O O . SER A 1 112 ? -12.350 2.734 6.434 1.00 96.19 112 SER A O 1
ATOM 864 N N . VAL A 1 113 ? -13.192 4.231 7.886 1.00 96.69 113 VAL A N 1
ATOM 865 C CA . VAL A 1 113 ? -13.689 3.257 8.848 1.00 96.69 113 VAL A CA 1
ATOM 866 C C . VAL A 1 113 ? -15.173 3.521 9.061 1.00 96.69 113 VAL A C 1
ATOM 868 O O . VAL A 1 113 ? -15.584 4.647 9.327 1.00 96.69 113 VAL A O 1
ATOM 871 N N . VAL A 1 114 ? -15.991 2.488 8.884 1.00 96.94 114 VAL A N 1
ATOM 872 C CA . VAL A 1 114 ? -17.447 2.570 9.034 1.00 96.94 114 VAL A CA 1
ATOM 873 C C . VAL A 1 114 ? -17.895 1.830 10.284 1.00 96.94 114 VAL A C 1
ATOM 875 O O . VAL A 1 114 ? -17.258 0.869 10.716 1.00 96.94 114 VAL A O 1
ATOM 878 N N . ALA A 1 115 ? -19.014 2.250 10.866 1.00 94.75 115 ALA A N 1
ATOM 879 C CA . ALA A 1 115 ? -19.637 1.507 11.954 1.00 94.75 115 ALA A CA 1
ATOM 880 C C . ALA A 1 115 ? -20.046 0.093 11.500 1.00 94.75 115 ALA A C 1
ATOM 882 O O . ALA A 1 115 ? -20.331 -0.142 10.322 1.00 94.75 115 ALA A O 1
ATOM 883 N N . ALA A 1 116 ? -20.117 -0.853 12.437 1.00 90.75 116 ALA A N 1
ATOM 884 C CA . ALA A 1 116 ? -20.666 -2.178 12.162 1.00 90.75 116 ALA A CA 1
ATOM 885 C C . ALA A 1 116 ? -22.111 -2.065 11.644 1.00 90.75 116 ALA A C 1
ATOM 887 O O . ALA A 1 116 ? -22.940 -1.392 12.251 1.00 90.75 116 ALA A O 1
ATOM 888 N N . GLY A 1 117 ? -22.401 -2.694 10.500 1.00 87.31 117 GLY A N 1
ATOM 889 C CA . GLY A 1 117 ? -23.694 -2.564 9.813 1.00 87.31 117 GLY A CA 1
ATOM 890 C C . GLY A 1 117 ? -23.889 -1.251 9.038 1.00 87.31 117 GLY A C 1
ATOM 891 O O . GLY A 1 117 ? -24.954 -1.042 8.466 1.00 87.31 117 GLY A O 1
ATOM 892 N N . GLY A 1 118 ? -22.879 -0.376 8.998 1.00 86.00 118 GLY A N 1
ATOM 893 C CA . GLY A 1 118 ? -22.888 0.842 8.192 1.00 86.00 118 GLY A CA 1
ATOM 894 C C . GLY A 1 118 ? -22.770 0.569 6.689 1.00 86.00 118 GLY A C 1
ATOM 895 O O . GLY A 1 118 ? -22.323 -0.494 6.253 1.00 86.00 118 GLY A O 1
ATOM 896 N N . SER A 1 119 ? -23.158 1.552 5.878 1.00 86.94 119 SER A N 1
ATOM 897 C CA . SER A 1 119 ? -23.045 1.477 4.419 1.00 86.94 119 SER A CA 1
ATOM 898 C C . SER A 1 119 ? -21.591 1.572 3.951 1.00 86.94 119 SER A C 1
ATOM 900 O O . SER A 1 119 ? -20.820 2.383 4.466 1.00 86.94 119 SER A O 1
ATOM 902 N N . ARG A 1 120 ? -21.241 0.805 2.911 1.00 87.94 120 ARG A N 1
ATOM 903 C CA . ARG A 1 120 ? -19.956 0.929 2.206 1.00 87.94 120 ARG A CA 1
ATOM 904 C C . ARG A 1 120 ? -19.785 2.358 1.669 1.00 87.94 120 ARG A C 1
ATOM 906 O O . ARG A 1 120 ? -20.700 2.849 1.004 1.00 87.94 120 ARG A O 1
ATOM 913 N N . PRO A 1 121 ? -18.634 3.012 1.899 1.00 88.44 121 PRO A N 1
ATOM 914 C CA . PRO A 1 121 ? -18.344 4.300 1.286 1.00 88.44 121 PRO A CA 1
ATOM 915 C C . PRO A 1 121 ? -18.331 4.175 -0.240 1.00 88.44 121 PRO A C 1
ATOM 917 O O . PRO A 1 121 ? -17.781 3.214 -0.780 1.00 88.44 121 PRO A O 1
ATOM 920 N N . ALA A 1 122 ? -18.915 5.146 -0.939 1.00 89.19 122 ALA A N 1
ATOM 921 C CA . ALA A 1 122 ? -18.767 5.227 -2.386 1.00 89.19 122 ALA A CA 1
ATOM 922 C C . ALA A 1 122 ? -17.291 5.478 -2.736 1.00 89.19 122 ALA A C 1
ATOM 924 O O . ALA A 1 122 ? -16.648 6.338 -2.135 1.00 89.19 122 ALA A O 1
ATOM 925 N N . MET A 1 123 ? -16.762 4.725 -3.700 1.00 92.94 123 MET A N 1
ATOM 926 C CA . MET A 1 123 ? -15.399 4.884 -4.202 1.00 92.94 123 MET A CA 1
ATOM 927 C C . MET A 1 123 ? -15.391 4.633 -5.705 1.00 92.94 123 MET A C 1
ATOM 929 O O . MET A 1 123 ? -15.844 3.592 -6.183 1.00 92.94 123 MET A O 1
ATOM 933 N N . THR A 1 124 ? -14.879 5.593 -6.463 1.00 93.94 124 THR A N 1
ATOM 934 C CA . THR A 1 124 ? -14.686 5.439 -7.905 1.00 93.94 124 THR A CA 1
ATOM 935 C C . THR A 1 124 ? -13.467 4.565 -8.199 1.00 93.94 124 THR A C 1
ATOM 937 O O . THR A 1 124 ? -12.529 4.469 -7.405 1.00 93.94 124 THR A O 1
ATOM 940 N N . ALA A 1 125 ? -13.425 3.962 -9.390 1.00 92.94 125 ALA A N 1
ATOM 941 C CA . ALA A 1 125 ? -12.267 3.180 -9.827 1.00 92.94 125 ALA A CA 1
ATOM 942 C C . ALA A 1 125 ? -10.967 4.012 -9.861 1.00 92.94 125 ALA A C 1
ATOM 944 O O . ALA A 1 125 ? -9.902 3.491 -9.539 1.00 92.94 125 ALA A O 1
ATOM 945 N N . GLY A 1 126 ? -11.056 5.306 -10.190 1.00 93.94 126 GLY A N 1
ATOM 946 C CA . GLY A 1 126 ? -9.914 6.223 -10.173 1.00 93.94 126 GLY A CA 1
ATOM 947 C C . GLY A 1 126 ? -9.396 6.506 -8.759 1.00 93.94 126 GLY A C 1
ATOM 948 O O . GLY A 1 126 ? -8.192 6.434 -8.527 1.00 93.94 126 GLY A O 1
ATOM 949 N N . GLU A 1 127 ? -10.285 6.753 -7.792 1.00 95.44 127 GLU A N 1
ATOM 950 C CA . GLU A 1 127 ? -9.894 6.912 -6.379 1.00 95.44 127 GLU A CA 1
ATOM 951 C C . GLU A 1 127 ? -9.271 5.627 -5.832 1.00 95.44 127 GLU A C 1
ATOM 953 O O . GLU A 1 127 ? -8.215 5.660 -5.193 1.00 95.44 127 GLU A O 1
ATOM 958 N N . ARG A 1 128 ? -9.873 4.474 -6.153 1.00 96.81 128 ARG A N 1
ATOM 959 C CA . ARG A 1 128 ? -9.319 3.169 -5.795 1.00 96.81 128 ARG A CA 1
ATOM 960 C C . ARG A 1 128 ? -7.930 2.964 -6.399 1.00 96.81 128 ARG A C 1
ATOM 962 O O . ARG A 1 128 ? -7.023 2.507 -5.704 1.00 96.81 128 ARG A O 1
ATOM 969 N N . GLY A 1 129 ? -7.749 3.332 -7.664 1.00 97.38 129 GLY A N 1
ATOM 970 C CA . GLY A 1 129 ? -6.469 3.276 -8.361 1.00 97.38 129 GLY A CA 1
ATOM 971 C C . GLY A 1 129 ? -5.395 4.147 -7.719 1.00 97.38 129 GLY A C 1
ATOM 972 O O . GLY A 1 129 ? -4.271 3.684 -7.544 1.00 97.38 129 GLY A O 1
ATOM 973 N N . GLN A 1 130 ? -5.740 5.364 -7.290 1.00 97.56 130 GLN A N 1
ATOM 974 C CA . GLN A 1 130 ? -4.825 6.256 -6.571 1.00 97.56 130 GLN A CA 1
ATOM 975 C C . GLN A 1 130 ? -4.357 5.637 -5.244 1.00 97.56 130 GLN A C 1
ATOM 977 O O . GLN A 1 130 ? -3.162 5.637 -4.934 1.00 97.56 130 GLN A O 1
ATOM 982 N N . ILE A 1 131 ? -5.293 5.073 -4.471 1.00 97.94 131 ILE A N 1
ATOM 983 C CA . ILE A 1 131 ? -4.992 4.396 -3.202 1.00 97.94 131 ILE A CA 1
ATOM 984 C C . ILE A 1 131 ? -4.056 3.210 -3.444 1.00 97.94 131 ILE A C 1
ATOM 986 O O . ILE A 1 131 ? -3.039 3.065 -2.761 1.00 97.94 131 ILE A O 1
ATOM 990 N N . LEU A 1 132 ? -4.375 2.383 -4.441 1.00 98.31 132 LEU A N 1
ATOM 991 C CA . LEU A 1 132 ? -3.580 1.215 -4.799 1.00 98.31 132 LEU A CA 1
ATOM 992 C C . LEU A 1 132 ? -2.193 1.586 -5.325 1.00 98.31 132 LEU A C 1
ATOM 994 O O . LEU A 1 132 ? -1.228 0.924 -4.964 1.00 98.31 132 LEU A O 1
ATOM 998 N N . PHE A 1 133 ? -2.054 2.664 -6.097 1.00 98.06 133 PHE A N 1
ATOM 999 C CA . PHE A 1 133 ? -0.754 3.127 -6.588 1.00 98.06 133 PHE A CA 1
ATOM 1000 C C . PHE A 1 133 ? 0.240 3.369 -5.438 1.00 98.06 133 PHE A C 1
ATOM 1002 O O . PHE A 1 133 ? 1.412 3.001 -5.528 1.00 98.06 133 PHE A O 1
ATOM 1009 N N . VAL A 1 134 ? -0.230 3.932 -4.321 1.00 98.25 134 VAL A N 1
ATOM 1010 C CA . VAL A 1 134 ? 0.585 4.093 -3.107 1.00 98.25 134 VAL A CA 1
ATOM 1011 C C . VAL A 1 134 ? 0.733 2.773 -2.354 1.00 98.25 134 VAL A C 1
ATOM 1013 O O . VAL A 1 134 ? 1.846 2.403 -1.994 1.00 98.25 134 VAL A O 1
ATOM 1016 N N . ALA A 1 135 ? -0.354 2.026 -2.145 1.00 98.38 135 A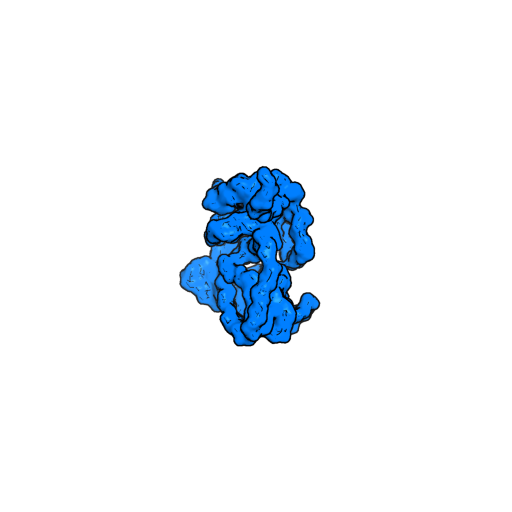LA A N 1
ATOM 1017 C CA . ALA A 1 135 ? -0.324 0.779 -1.376 1.00 98.38 135 ALA A CA 1
ATOM 1018 C C . ALA A 1 135 ? 0.564 -0.312 -2.003 1.00 98.38 135 ALA A C 1
ATOM 1020 O O . ALA A 1 135 ? 1.120 -1.148 -1.292 1.00 98.38 135 ALA A O 1
ATOM 1021 N N . LYS A 1 136 ? 0.722 -0.299 -3.329 1.00 97.81 136 LYS A N 1
ATOM 1022 C CA . LYS A 1 136 ? 1.608 -1.206 -4.068 1.00 97.81 136 LYS A CA 1
ATOM 1023 C C . LYS A 1 136 ? 3.062 -0.720 -4.122 1.00 97.81 136 LYS A C 1
ATOM 1025 O O . LYS A 1 136 ? 3.920 -1.466 -4.588 1.00 97.81 136 LYS A O 1
ATOM 1030 N N . GLY A 1 137 ? 3.343 0.489 -3.629 1.00 96.12 137 GLY A N 1
ATOM 1031 C CA . GLY A 1 137 ? 4.682 1.081 -3.589 1.00 96.12 137 GLY A CA 1
ATOM 1032 C C . GLY A 1 137 ? 5.126 1.729 -4.904 1.00 96.12 137 GLY A C 1
ATOM 1033 O O . GLY A 1 137 ? 6.302 2.066 -5.056 1.00 96.12 137 GLY A O 1
ATOM 1034 N N . CYS A 1 138 ? 4.219 1.934 -5.869 1.00 96.00 138 CYS A N 1
ATOM 1035 C CA . CYS A 1 138 ? 4.562 2.526 -7.166 1.00 96.00 138 CYS A CA 1
ATOM 1036 C C . CYS A 1 138 ? 5.141 3.942 -7.004 1.00 96.00 138 CYS A C 1
ATOM 1038 O O . CYS A 1 138 ? 6.074 4.311 -7.719 1.00 96.00 138 CYS A O 1
ATOM 1040 N N . ASN A 1 139 ? 4.651 4.699 -6.015 1.00 95.38 139 ASN A N 1
ATOM 1041 C CA . ASN A 1 139 ? 5.077 6.070 -5.712 1.00 95.38 139 ASN A CA 1
ATOM 1042 C C . ASN A 1 139 ? 6.485 6.196 -5.095 1.00 95.38 139 ASN A C 1
ATOM 1044 O O . ASN A 1 139 ? 6.950 7.318 -4.888 1.00 95.38 139 ASN A O 1
ATOM 1048 N N . THR A 1 140 ? 7.166 5.085 -4.791 1.00 94.75 140 THR A N 1
ATOM 1049 C CA . THR A 1 140 ? 8.578 5.112 -4.378 1.00 94.75 140 THR A CA 1
ATOM 1050 C C . THR A 1 140 ? 9.508 5.235 -5.583 1.00 94.75 140 THR A C 1
ATOM 1052 O O . THR A 1 140 ? 10.502 5.961 -5.535 1.00 94.75 140 THR A O 1
ATOM 1055 N N . CYS A 1 141 ? 9.181 4.554 -6.685 1.00 94.75 141 CYS A N 1
ATOM 1056 C CA . CYS A 1 141 ? 10.007 4.528 -7.894 1.00 94.75 141 CYS A CA 1
ATOM 1057 C C . CYS A 1 141 ? 9.521 5.503 -8.967 1.00 94.75 141 CYS A C 1
ATOM 1059 O O . CYS A 1 141 ? 10.351 6.044 -9.695 1.00 94.75 141 CYS A O 1
ATOM 1061 N N . HIS A 1 142 ? 8.213 5.731 -9.058 1.00 94.75 142 HIS A N 1
ATOM 1062 C CA . HIS A 1 142 ? 7.597 6.609 -10.043 1.00 94.75 142 HIS A CA 1
ATOM 1063 C C . HIS A 1 142 ? 7.050 7.862 -9.380 1.00 94.75 142 HIS A C 1
ATOM 1065 O O . HIS A 1 142 ? 6.263 7.794 -8.434 1.00 94.75 142 HIS A O 1
ATOM 1071 N N . SER A 1 143 ? 7.434 9.015 -9.908 1.00 94.50 143 SER A N 1
ATOM 1072 C CA . SER A 1 143 ? 6.760 10.262 -9.594 1.00 94.50 143 SER A CA 1
ATOM 1073 C C . SER A 1 143 ? 5.431 10.348 -10.351 1.00 94.50 143 SER A C 1
ATOM 1075 O O . SER A 1 143 ? 5.266 9.762 -11.425 1.00 94.50 143 SER A O 1
ATOM 1077 N N . ASN A 1 144 ? 4.447 10.982 -9.717 1.00 95.00 144 ASN A N 1
ATOM 1078 C CA . ASN A 1 144 ? 3.120 11.180 -10.283 1.00 95.00 144 ASN A CA 1
ATOM 1079 C C . ASN A 1 144 ? 2.490 12.451 -9.694 1.00 95.00 144 ASN A C 1
ATOM 1081 O O . ASN A 1 144 ? 2.143 12.478 -8.509 1.00 95.00 144 ASN A O 1
ATOM 1085 N N . ILE A 1 145 ? 2.348 13.484 -10.525 1.00 92.81 145 ILE A N 1
ATOM 1086 C CA . ILE A 1 145 ? 1.739 14.771 -10.148 1.00 92.81 145 ILE A CA 1
ATOM 1087 C C . ILE A 1 145 ? 0.229 14.695 -9.847 1.00 92.81 145 ILE A C 1
ATOM 1089 O O . ILE A 1 145 ? -0.293 15.561 -9.153 1.00 92.81 145 ILE A O 1
ATOM 1093 N N . ASP A 1 146 ? -0.473 13.653 -10.305 1.00 94.62 146 ASP A N 1
ATOM 1094 C CA . ASP A 1 146 ? -1.923 13.487 -10.116 1.00 94.62 146 ASP A CA 1
ATOM 1095 C C . ASP A 1 146 ? -2.303 12.881 -8.754 1.00 94.62 146 ASP A C 1
ATOM 1097 O O . ASP A 1 146 ? -3.490 12.713 -8.463 1.00 94.62 146 ASP A O 1
ATOM 1101 N N . LEU A 1 147 ? -1.324 12.526 -7.911 1.00 94.38 147 LEU A N 1
ATOM 1102 C CA . LEU A 1 147 ? -1.566 11.992 -6.568 1.00 94.38 147 LEU A CA 1
ATOM 1103 C C . LEU A 1 147 ? -2.101 13.087 -5.633 1.00 94.38 147 LEU A C 1
ATOM 1105 O O . LEU A 1 147 ? -1.348 13.744 -4.911 1.00 94.38 147 LEU A O 1
ATOM 1109 N N . SER A 1 148 ? -3.422 13.252 -5.604 1.00 93.38 148 SER A N 1
ATOM 1110 C CA . SER A 1 148 ? -4.086 14.186 -4.692 1.00 93.38 148 SER A CA 1
ATOM 1111 C C . SER A 1 148 ? -3.872 13.771 -3.234 1.00 93.38 148 SER A C 1
ATOM 1113 O O . SER A 1 148 ? -4.051 12.600 -2.896 1.00 93.38 148 SER A O 1
ATOM 1115 N N . GLY A 1 149 ? -3.464 14.704 -2.367 1.00 92.06 149 GLY A N 1
ATOM 1116 C CA . GLY A 1 149 ? -3.242 14.439 -0.937 1.00 92.06 149 GLY A CA 1
ATOM 1117 C C . GLY A 1 149 ? -2.222 13.329 -0.655 1.00 92.06 149 GLY A C 1
ATOM 1118 O O . GLY A 1 149 ? -2.384 12.583 0.308 1.00 92.06 149 GLY A O 1
ATOM 1119 N N . ARG A 1 150 ? -1.226 13.153 -1.537 1.00 91.25 150 ARG A N 1
ATOM 1120 C CA . ARG A 1 150 ? -0.211 12.094 -1.444 1.00 91.25 150 ARG A CA 1
ATOM 1121 C C . ARG A 1 150 ? 0.402 12.028 -0.033 1.00 91.25 150 ARG A C 1
ATOM 1123 O O . ARG A 1 150 ? 0.983 13.022 0.399 1.00 91.25 150 ARG A O 1
ATOM 1130 N N . PRO A 1 151 ? 0.388 10.859 0.638 1.00 93.00 151 PRO A N 1
ATOM 1131 C CA . PRO A 1 151 ? 1.106 10.691 1.894 1.00 93.00 151 PRO A CA 1
ATOM 1132 C C . PRO A 1 151 ? 2.611 10.889 1.697 1.00 93.00 151 PRO A C 1
ATOM 1134 O O . PRO A 1 151 ? 3.168 10.424 0.693 1.00 93.00 151 PRO A O 1
ATOM 1137 N N . ASP A 1 152 ? 3.259 11.526 2.674 1.00 92.19 152 ASP A N 1
ATOM 1138 C CA . ASP A 1 152 ? 4.700 11.784 2.670 1.00 92.19 152 ASP A CA 1
ATOM 1139 C C . ASP A 1 152 ? 5.500 10.472 2.726 1.00 92.19 152 ASP A C 1
ATOM 1141 O O . ASP A 1 152 ? 5.738 9.876 3.781 1.00 92.19 152 ASP A O 1
ATOM 1145 N N . ASN A 1 153 ? 5.843 9.992 1.536 1.00 94.31 153 ASN A N 1
ATOM 1146 C CA . ASN A 1 153 ? 6.592 8.778 1.274 1.00 94.31 153 ASN A CA 1
ATOM 1147 C C . ASN A 1 153 ? 7.836 9.144 0.475 1.00 94.31 153 ASN A C 1
ATOM 1149 O O . ASN A 1 153 ? 7.772 9.969 -0.440 1.00 94.31 153 ASN A O 1
ATOM 1153 N N . GLN A 1 154 ? 8.941 8.458 0.750 1.00 92.06 154 GLN A N 1
ATOM 1154 C CA . GLN A 1 154 ? 10.181 8.655 0.011 1.00 92.06 154 GLN A CA 1
ATOM 1155 C C . GLN A 1 154 ? 9.977 8.395 -1.491 1.00 92.06 154 GLN A C 1
ATOM 1157 O O . GLN A 1 154 ? 9.401 7.380 -1.882 1.00 92.06 154 GLN A O 1
ATOM 1162 N N . LEU A 1 155 ? 10.474 9.310 -2.327 1.00 91.94 155 LEU A N 1
ATOM 1163 C CA . LEU A 1 155 ? 10.551 9.162 -3.780 1.00 91.94 155 LEU A CA 1
ATOM 1164 C C . LEU A 1 155 ? 12.022 9.068 -4.188 1.00 91.94 155 LEU A C 1
ATOM 1166 O O . LEU A 1 155 ? 12.783 10.004 -3.964 1.00 91.94 155 LEU A O 1
ATOM 1170 N N . ILE A 1 156 ? 12.403 7.955 -4.811 1.00 90.38 156 ILE A N 1
ATOM 1171 C CA . ILE A 1 156 ? 13.764 7.708 -5.313 1.00 90.38 156 ILE A CA 1
ATOM 1172 C C . ILE A 1 156 ? 13.886 8.032 -6.810 1.00 90.38 156 ILE A C 1
ATOM 1174 O O . ILE A 1 156 ? 14.988 8.242 -7.301 1.00 90.38 156 ILE A O 1
ATOM 1178 N N . LYS A 1 157 ? 12.756 8.126 -7.528 1.00 88.94 157 LYS A N 1
ATOM 1179 C CA . LYS A 1 157 ? 12.676 8.423 -8.971 1.00 88.94 157 LYS A CA 1
ATOM 1180 C C . LYS A 1 157 ? 13.589 7.516 -9.813 1.00 88.94 157 LYS A C 1
ATOM 1182 O O . LYS A 1 157 ? 14.568 7.949 -10.411 1.00 88.94 157 LYS A O 1
ATOM 1187 N N . VAL A 1 158 ? 13.234 6.235 -9.853 1.00 90.25 158 VAL A N 1
ATOM 1188 C CA . VAL A 1 158 ? 13.910 5.203 -10.659 1.00 90.25 158 VAL A CA 1
ATOM 1189 C C . VAL A 1 158 ? 13.221 5.022 -12.013 1.00 90.25 158 VAL A C 1
ATOM 1191 O O . VAL A 1 158 ? 13.879 4.817 -13.029 1.00 90.25 158 VAL A O 1
ATOM 1194 N N . GLY A 1 159 ? 11.888 5.070 -12.022 1.00 89.81 159 GLY A N 1
ATOM 1195 C CA . GLY A 1 159 ? 11.072 4.948 -13.224 1.00 89.81 159 GLY A CA 1
ATOM 1196 C C . GLY A 1 159 ? 10.670 6.306 -13.809 1.00 89.81 159 GLY A C 1
ATOM 1197 O O . GLY A 1 159 ? 10.911 7.346 -13.189 1.00 89.81 159 GLY A O 1
ATOM 1198 N N . PRO A 1 160 ? 10.037 6.314 -14.998 1.00 91.31 160 PRO A N 1
ATOM 1199 C CA . PRO A 1 160 ? 9.488 7.532 -15.588 1.00 91.31 160 PRO A CA 1
ATOM 1200 C C . PRO A 1 160 ? 8.407 8.165 -14.702 1.00 91.31 160 PRO A C 1
ATOM 1202 O O . PRO A 1 160 ? 7.758 7.479 -13.908 1.00 91.31 160 PRO A O 1
ATOM 1205 N N . GLU A 1 161 ? 8.196 9.468 -14.895 1.00 92.88 161 GLU A N 1
ATOM 1206 C CA . GLU A 1 161 ? 7.011 10.181 -14.408 1.00 92.88 161 GLU A CA 1
ATOM 1207 C C . GLU A 1 161 ? 5.753 9.563 -15.031 1.00 92.88 161 GLU A C 1
ATOM 1209 O O . GLU A 1 161 ? 5.719 9.329 -16.239 1.00 92.88 161 GLU A O 1
ATOM 1214 N N . LEU A 1 162 ? 4.731 9.306 -14.214 1.00 94.44 162 LEU A N 1
ATOM 1215 C CA . LEU A 1 162 ? 3.474 8.686 -14.653 1.00 94.44 162 LEU A CA 1
ATOM 1216 C C . LEU A 1 162 ? 2.254 9.617 -14.547 1.00 94.44 162 LEU A C 1
ATOM 1218 O O . LEU A 1 162 ? 1.146 9.181 -14.847 1.00 94.44 162 LEU A O 1
ATOM 1222 N N . GLY A 1 163 ? 2.431 10.859 -14.087 1.00 87.12 163 GLY A N 1
ATOM 1223 C CA . GLY A 1 163 ? 1.338 11.824 -13.943 1.00 87.12 163 GLY A CA 1
ATOM 1224 C C . GLY A 1 163 ? 0.966 12.559 -15.236 1.00 87.12 163 GLY A C 1
ATOM 1225 O O . GLY A 1 163 ? 1.593 12.385 -16.276 1.00 87.12 163 GLY A O 1
ATOM 1226 N N . GLY A 1 164 ? -0.060 13.402 -15.181 1.00 87.94 164 GLY A N 1
ATOM 1227 C CA . GLY A 1 164 ? -0.634 14.122 -16.319 1.00 87.94 164 GLY A CA 1
ATOM 1228 C C . GLY A 1 164 ? -1.740 13.361 -17.057 1.00 87.94 164 GLY A C 1
ATOM 1229 O O . GLY A 1 164 ? -2.118 13.791 -18.143 1.00 87.94 164 GLY A O 1
ATOM 1230 N N . ARG A 1 165 ? -2.240 12.243 -16.507 1.00 81.00 165 ARG A N 1
ATOM 1231 C CA . ARG A 1 165 ? -3.379 11.462 -17.047 1.00 81.00 165 ARG A CA 1
ATOM 1232 C C . ARG A 1 165 ? -3.327 11.193 -18.558 1.00 81.00 165 ARG A C 1
ATOM 1234 O O . ARG A 1 165 ? -4.318 11.337 -19.266 1.00 81.00 165 ARG A O 1
ATOM 1241 N N . HIS A 1 166 ? -2.145 10.862 -19.065 1.00 82.06 166 HIS A N 1
ATOM 1242 C CA . HIS A 1 166 ? -1.875 10.790 -20.505 1.00 82.06 166 HIS A CA 1
ATOM 1243 C C . HIS A 1 166 ? -1.562 9.368 -20.989 1.00 82.06 166 HIS A C 1
ATOM 1245 O O . HIS A 1 166 ? -1.338 9.148 -22.179 1.00 82.06 166 HIS A O 1
ATOM 1251 N N . LEU A 1 167 ? -1.497 8.396 -20.075 1.00 89.25 167 LEU A N 1
ATOM 1252 C CA . LEU A 1 167 ? -1.148 7.020 -20.403 1.00 89.25 167 LEU A CA 1
ATOM 1253 C C . LEU A 1 167 ? -2.396 6.258 -20.845 1.00 89.25 167 LEU A C 1
ATOM 1255 O O . LEU A 1 167 ? -3.361 6.166 -20.092 1.00 89.25 167 LEU A O 1
ATOM 1259 N N . ALA A 1 168 ? -2.356 5.654 -22.035 1.00 92.75 168 ALA A N 1
ATOM 1260 C CA . ALA A 1 168 ? -3.428 4.772 -22.489 1.00 92.75 168 ALA A CA 1
ATOM 1261 C C . ALA A 1 168 ? -3.648 3.634 -21.480 1.00 92.75 168 ALA A C 1
ATOM 1263 O O . ALA A 1 168 ? -2.689 2.998 -21.020 1.00 92.75 168 ALA A O 1
ATOM 1264 N N . ARG A 1 169 ? -4.909 3.358 -21.141 1.00 93.56 169 ARG A N 1
ATOM 1265 C CA . ARG A 1 169 ? -5.269 2.388 -20.104 1.00 93.56 169 ARG A CA 1
ATOM 1266 C C . ARG A 1 169 ? -4.694 0.999 -20.392 1.00 93.56 169 ARG A C 1
ATOM 1268 O O . ARG A 1 169 ? -4.099 0.372 -19.516 1.00 93.56 169 ARG A O 1
ATOM 1275 N N . GLU A 1 170 ? -4.791 0.542 -21.634 1.00 92.25 170 GLU A N 1
ATOM 1276 C CA . GLU A 1 170 ? -4.288 -0.759 -22.084 1.00 92.25 170 GLU A CA 1
ATOM 1277 C C . GLU A 1 170 ? -2.766 -0.832 -21.975 1.00 92.25 170 GLU A C 1
ATOM 1279 O O . GLU A 1 170 ? -2.227 -1.864 -21.575 1.00 92.25 170 GLU A O 1
ATOM 1284 N N . TYR A 1 171 ? -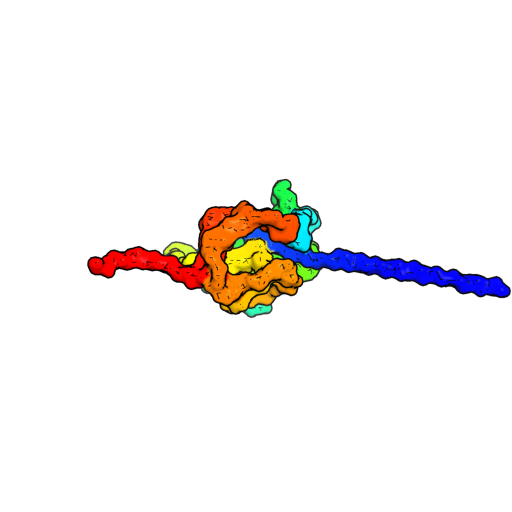2.067 0.269 -22.265 1.00 91.81 171 TYR A N 1
ATOM 1285 C CA . TYR A 1 171 ? -0.618 0.343 -22.103 1.00 91.81 171 TYR A CA 1
ATOM 1286 C C . TYR A 1 171 ? -0.216 0.143 -20.637 1.00 91.81 171 TYR A C 1
ATOM 1288 O O . TYR A 1 171 ? 0.688 -0.644 -20.353 1.00 91.81 171 TYR A O 1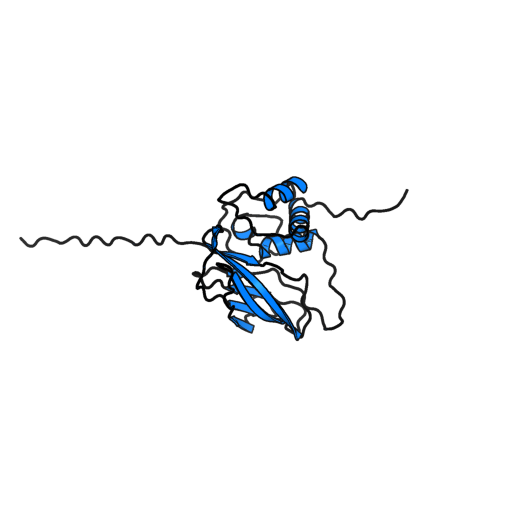
ATOM 1296 N N . VAL A 1 172 ? -0.919 0.786 -19.698 1.00 93.56 172 VAL A N 1
ATOM 1297 C CA . VAL A 1 172 ? -0.668 0.611 -18.258 1.00 93.56 172 VAL A CA 1
ATOM 1298 C C . VAL A 1 172 ? -0.908 -0.836 -17.830 1.00 93.56 172 VAL A C 1
ATOM 1300 O O . VAL A 1 172 ? -0.049 -1.428 -17.176 1.00 93.56 172 VAL A O 1
ATOM 1303 N N . ILE A 1 173 ? -2.034 -1.432 -18.235 1.00 94.06 173 ILE A N 1
ATOM 1304 C CA . ILE A 1 173 ? -2.365 -2.829 -17.913 1.00 94.06 173 ILE A CA 1
ATOM 1305 C C . ILE A 1 173 ? -1.268 -3.767 -18.418 1.00 94.06 173 ILE A C 1
ATOM 1307 O O . ILE A 1 173 ? -0.780 -4.610 -17.666 1.00 94.06 173 ILE A O 1
ATOM 1311 N N . GLN A 1 174 ? -0.850 -3.603 -19.675 1.00 91.62 174 GLN A N 1
ATOM 1312 C CA . GLN A 1 174 ? 0.197 -4.429 -20.269 1.00 91.62 174 GLN A CA 1
ATOM 1313 C C . GLN A 1 174 ? 1.535 -4.264 -19.549 1.00 91.62 174 GLN A C 1
ATOM 1315 O O . GLN A 1 174 ? 2.219 -5.259 -19.323 1.00 91.62 174 GLN A O 1
ATOM 1320 N N . LYS A 1 175 ? 1.903 -3.042 -19.143 1.00 91.12 175 LYS A N 1
ATOM 1321 C CA . LYS A 1 175 ? 3.146 -2.797 -18.398 1.00 91.12 175 LYS A CA 1
ATOM 1322 C C . LYS A 1 175 ? 3.138 -3.380 -16.990 1.00 91.12 175 LYS A C 1
ATOM 1324 O O . LYS A 1 175 ? 4.180 -3.860 -16.559 1.00 91.12 175 LYS A O 1
ATOM 1329 N N . ILE A 1 176 ? 2.002 -3.361 -16.295 1.00 92.69 176 ILE A N 1
ATOM 1330 C CA . ILE A 1 176 ? 1.875 -3.965 -14.962 1.00 92.69 176 ILE A CA 1
ATOM 1331 C C . ILE A 1 176 ? 1.934 -5.493 -15.055 1.00 92.69 176 ILE A C 1
ATOM 1333 O O . ILE A 1 176 ? 2.706 -6.108 -14.328 1.00 92.69 176 ILE A O 1
ATOM 1337 N N . LYS A 1 177 ? 1.161 -6.105 -15.965 1.00 89.38 177 LYS A N 1
ATOM 1338 C CA . LYS A 1 177 ? 1.115 -7.572 -16.116 1.00 89.38 177 LYS A CA 1
ATOM 1339 C C . LYS A 1 177 ? 2.409 -8.156 -16.674 1.00 89.38 177 LYS A C 1
ATOM 1341 O O . LYS A 1 177 ? 2.792 -9.262 -16.318 1.00 89.38 177 LYS A O 1
ATOM 1346 N N . ASN A 1 178 ? 3.069 -7.415 -17.560 1.00 85.69 178 ASN A N 1
ATOM 1347 C CA . ASN A 1 178 ? 4.308 -7.820 -18.208 1.00 85.69 178 ASN A CA 1
ATOM 1348 C C . ASN A 1 178 ? 5.414 -6.836 -17.834 1.00 85.69 178 ASN A C 1
ATOM 1350 O O . ASN A 1 178 ? 5.935 -6.110 -18.689 1.00 85.69 178 ASN A O 1
ATOM 1354 N N . ALA A 1 179 ? 5.754 -6.790 -16.545 1.00 79.12 179 ALA A N 1
ATOM 1355 C CA . ALA A 1 179 ? 6.874 -6.004 -16.050 1.00 79.12 179 ALA A CA 1
ATOM 1356 C C . ALA A 1 179 ? 8.177 -6.510 -16.706 1.00 79.12 179 ALA A C 1
ATOM 1358 O O . ALA A 1 179 ? 8.815 -7.459 -16.265 1.00 79.12 179 ALA A O 1
ATOM 1359 N N . ALA A 1 180 ? 8.542 -5.907 -17.839 1.00 60.88 180 ALA A N 1
ATOM 1360 C CA . ALA A 1 180 ? 9.555 -6.438 -18.755 1.00 60.88 180 ALA A CA 1
ATOM 1361 C C . ALA A 1 180 ? 11.002 -6.147 -18.324 1.00 60.88 180 ALA A C 1
ATOM 1363 O O . ALA A 1 180 ? 11.940 -6.412 -19.074 1.00 60.88 180 ALA A O 1
ATOM 1364 N N . SER A 1 181 ? 11.203 -5.539 -17.155 1.00 66.56 181 SER A N 1
ATOM 1365 C CA . SER A 1 181 ? 12.508 -5.062 -16.718 1.00 66.56 181 SER A CA 1
ATOM 1366 C C . SER A 1 181 ? 12.867 -5.644 -15.370 1.00 66.56 181 SER A C 1
ATOM 1368 O O . SER A 1 181 ? 12.059 -5.694 -14.457 1.00 66.56 181 SER A O 1
ATOM 1370 N N . GLN A 1 182 ? 14.145 -5.957 -15.213 1.00 64.31 182 GLN A N 1
ATOM 1371 C CA . GLN A 1 182 ? 14.73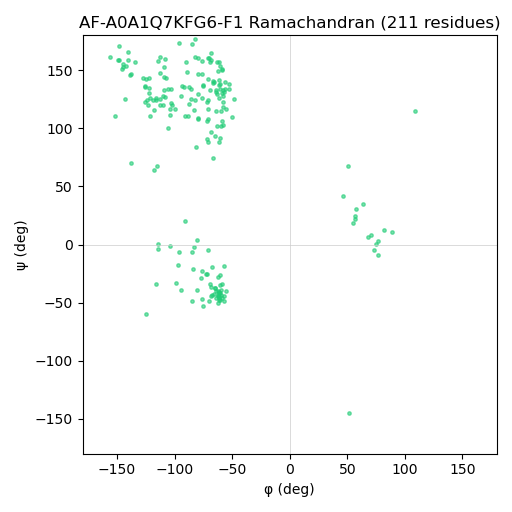4 -6.222 -13.911 1.00 64.31 182 GLN A CA 1
ATOM 1372 C C . GLN A 1 182 ? 14.554 -5.043 -12.931 1.00 64.31 182 GLN A C 1
ATOM 1374 O O . GLN A 1 182 ? 14.686 -5.239 -11.733 1.00 64.31 182 GLN A O 1
ATOM 1379 N N . ILE A 1 183 ? 14.259 -3.830 -13.411 1.00 80.38 183 ILE A N 1
ATOM 1380 C CA . ILE A 1 183 ? 14.116 -2.612 -12.601 1.00 80.38 183 ILE A CA 1
ATOM 1381 C C . ILE A 1 183 ? 12.706 -2.467 -12.007 1.00 80.38 183 ILE A C 1
ATOM 1383 O O . ILE A 1 183 ? 12.585 -2.190 -10.817 1.00 80.38 183 ILE A O 1
ATOM 1387 N N . MET A 1 184 ? 11.654 -2.636 -12.819 1.00 90.31 184 MET A N 1
ATOM 1388 C CA . MET A 1 184 ? 10.268 -2.622 -12.339 1.00 90.31 184 MET A CA 1
ATOM 1389 C C . MET A 1 184 ? 9.877 -4.061 -11.992 1.00 90.31 184 MET A C 1
ATOM 1391 O O . MET A 1 184 ? 9.770 -4.872 -12.908 1.00 90.31 184 MET A O 1
ATOM 1395 N N . PRO A 1 185 ? 9.695 -4.402 -10.709 1.00 89.19 185 PRO A N 1
ATOM 1396 C CA . PRO A 1 185 ? 9.367 -5.766 -10.314 1.00 89.19 185 PRO A CA 1
ATOM 1397 C C . PRO A 1 185 ? 7.956 -6.159 -10.762 1.00 89.19 185 PRO A C 1
ATOM 1399 O O . PRO A 1 185 ? 7.068 -5.312 -10.875 1.00 89.19 185 PRO A O 1
ATOM 1402 N N . ASP A 1 186 ? 7.732 -7.464 -10.893 1.00 90.31 186 ASP A N 1
ATOM 1403 C CA . ASP A 1 186 ? 6.384 -8.003 -10.773 1.00 90.31 186 ASP A CA 1
ATOM 1404 C C . ASP A 1 186 ? 5.939 -7.916 -9.303 1.00 90.31 186 ASP A C 1
ATOM 1406 O O . ASP A 1 186 ? 6.625 -8.373 -8.380 1.00 90.31 186 ASP A O 1
ATOM 1410 N N . LEU A 1 187 ? 4.801 -7.262 -9.101 1.00 91.25 187 LEU A N 1
ATOM 1411 C CA . LEU A 1 187 ? 4.198 -6.997 -7.801 1.00 91.25 187 LEU A CA 1
ATOM 1412 C C . LEU A 1 187 ? 3.003 -7.922 -7.513 1.00 91.25 187 LEU A C 1
ATOM 1414 O O . LEU A 1 187 ? 2.408 -7.810 -6.441 1.00 91.25 187 LEU A O 1
ATOM 1418 N N . GLY A 1 188 ? 2.647 -8.816 -8.445 1.00 88.81 188 GLY A N 1
ATOM 1419 C CA . GLY A 1 188 ? 1.564 -9.786 -8.279 1.00 88.81 188 GLY A CA 1
ATOM 1420 C C . GLY A 1 188 ? 0.184 -9.145 -8.127 1.00 88.81 188 GLY A C 1
ATOM 1421 O O . GLY A 1 188 ? -0.629 -9.626 -7.340 1.00 88.81 188 GLY A O 1
ATOM 1422 N N . LEU A 1 189 ? -0.068 -8.028 -8.820 1.00 94.44 189 LEU A N 1
ATOM 1423 C CA . LEU A 1 189 ? -1.364 -7.344 -8.768 1.00 94.44 189 LEU A CA 1
ATOM 1424 C C . LEU A 1 189 ? -2.450 -8.216 -9.390 1.00 94.44 189 LEU A C 1
ATOM 1426 O O . LEU A 1 189 ? -2.260 -8.811 -10.450 1.00 94.44 189 LEU A O 1
ATOM 1430 N N . SER A 1 190 ? -3.628 -8.213 -8.770 1.00 94.81 190 SER A N 1
ATOM 1431 C CA . SER A 1 190 ? -4.812 -8.809 -9.388 1.00 94.81 190 SER A CA 1
ATOM 1432 C C . SER A 1 190 ? -5.281 -8.002 -10.606 1.00 94.81 190 SER A C 1
ATOM 1434 O O . SER A 1 190 ? -4.929 -6.830 -10.792 1.00 94.81 190 SER A O 1
ATOM 1436 N N . ASP A 1 191 ? -6.145 -8.605 -11.423 1.00 94.88 191 ASP A N 1
ATOM 1437 C CA . ASP A 1 191 ? -6.768 -7.925 -12.564 1.00 94.88 191 ASP A CA 1
ATOM 1438 C C . ASP A 1 191 ? -7.582 -6.697 -12.140 1.00 94.88 191 ASP A C 1
ATOM 1440 O O . ASP A 1 191 ? -7.521 -5.659 -12.801 1.00 94.88 191 ASP A O 1
ATOM 1444 N N . ALA A 1 192 ? -8.294 -6.783 -11.013 1.00 94.81 192 ALA A N 1
ATOM 1445 C CA . ALA A 1 192 ? -9.088 -5.679 -10.479 1.00 94.81 192 ALA A CA 1
ATOM 1446 C C . ALA A 1 192 ? -8.205 -4.505 -10.030 1.00 94.81 192 ALA A C 1
ATOM 1448 O O . ALA A 1 192 ? -8.501 -3.347 -10.327 1.00 94.81 192 ALA A O 1
ATOM 1449 N N . GLU A 1 193 ? -7.091 -4.792 -9.356 1.00 96.75 193 GLU A N 1
ATOM 1450 C CA . GLU A 1 193 ? -6.145 -3.761 -8.925 1.00 96.75 193 GLU A CA 1
ATOM 1451 C C . GLU A 1 193 ? -5.435 -3.112 -10.109 1.00 96.75 193 GLU A C 1
ATOM 1453 O O . GLU A 1 193 ? -5.322 -1.887 -10.174 1.00 96.75 193 GLU A O 1
ATOM 1458 N N . THR A 1 194 ? -5.012 -3.930 -11.073 1.00 96.56 194 THR A N 1
ATOM 1459 C CA . THR A 1 194 ? -4.392 -3.469 -12.317 1.00 96.56 194 THR A CA 1
ATOM 1460 C C . THR A 1 194 ? -5.341 -2.550 -13.085 1.00 96.56 194 THR A C 1
ATOM 1462 O O . THR A 1 194 ? -4.942 -1.469 -13.518 1.00 96.56 194 THR A O 1
ATOM 1465 N N . ALA A 1 195 ? -6.613 -2.937 -13.209 1.00 96.19 195 ALA A N 1
ATOM 1466 C CA . ALA A 1 195 ? -7.636 -2.132 -13.863 1.00 96.19 195 ALA A CA 1
ATOM 1467 C C . ALA A 1 195 ? -7.867 -0.791 -13.151 1.00 96.19 195 ALA A C 1
ATOM 1469 O O . ALA A 1 195 ? -7.934 0.236 -13.823 1.00 96.19 195 ALA A O 1
ATOM 1470 N N . ALA A 1 196 ? -7.954 -0.783 -11.817 1.00 96.75 196 ALA A N 1
ATOM 1471 C CA . ALA A 1 196 ? -8.154 0.440 -11.042 1.00 96.75 196 ALA A CA 1
ATOM 1472 C C . ALA A 1 196 ? -6.968 1.409 -11.183 1.00 96.75 196 ALA A C 1
ATOM 1474 O O . ALA A 1 196 ? -7.168 2.593 -11.457 1.00 96.75 196 ALA A O 1
ATOM 1475 N N . ILE A 1 197 ? -5.727 0.917 -11.066 1.00 97.12 197 ILE A N 1
ATOM 1476 C CA . ILE A 1 197 ? -4.523 1.741 -11.269 1.00 97.12 197 ILE A CA 1
ATOM 1477 C C . ILE A 1 197 ? -4.472 2.286 -12.700 1.00 97.12 197 ILE A C 1
ATOM 1479 O O . ILE A 1 197 ? -4.159 3.458 -12.895 1.00 97.12 197 ILE A O 1
ATOM 1483 N N . ALA A 1 198 ? -4.819 1.474 -13.700 1.00 96.19 198 ALA A N 1
ATOM 1484 C CA . ALA A 1 198 ? -4.869 1.924 -15.087 1.00 96.19 198 ALA A CA 1
ATOM 1485 C C . ALA A 1 198 ? -5.930 3.010 -15.314 1.00 96.19 198 ALA A C 1
ATOM 1487 O O . ALA A 1 198 ? -5.657 3.990 -16.005 1.00 96.19 198 ALA A O 1
ATOM 1488 N N . THR A 1 199 ? -7.103 2.898 -14.688 1.00 96.12 199 THR A N 1
ATOM 1489 C CA . THR A 1 199 ? -8.120 3.961 -14.695 1.00 96.12 199 THR A CA 1
ATOM 1490 C C . THR A 1 199 ? -7.599 5.246 -14.043 1.00 96.12 199 THR A C 1
ATOM 1492 O O . THR A 1 199 ? -7.801 6.331 -14.580 1.00 96.12 199 THR A O 1
ATOM 1495 N N . PHE A 1 200 ? -6.869 5.149 -12.929 1.00 96.12 200 PHE A N 1
ATOM 1496 C CA . PHE A 1 200 ? -6.246 6.318 -12.302 1.00 96.12 200 PHE A CA 1
ATOM 1497 C C . PHE A 1 200 ? -5.212 6.997 -13.218 1.00 96.12 200 PHE A C 1
ATOM 1499 O O . PHE A 1 200 ? -5.295 8.204 -13.436 1.00 96.12 200 PHE A O 1
ATOM 1506 N N . LEU A 1 201 ? -4.273 6.233 -13.789 1.00 95.44 201 LEU A N 1
ATOM 1507 C CA . LEU A 1 201 ? -3.176 6.770 -14.609 1.00 95.44 201 LEU A CA 1
ATOM 1508 C C . LEU A 1 201 ? -3.614 7.283 -15.990 1.00 95.44 201 LEU A C 1
ATOM 1510 O O . LEU A 1 201 ? -2.950 8.148 -16.556 1.00 95.44 201 LEU A O 1
ATOM 1514 N N . SER A 1 202 ? -4.714 6.764 -16.532 1.00 93.00 202 SER A N 1
ATOM 1515 C CA . SER A 1 202 ? -5.292 7.242 -17.796 1.00 93.00 202 SER A CA 1
ATOM 1516 C C . SER A 1 202 ? -6.196 8.458 -17.619 1.00 93.00 202 SER A C 1
ATOM 1518 O O . SER A 1 202 ? -6.452 9.181 -18.574 1.00 93.00 202 SER A O 1
ATOM 1520 N N . GLY A 1 203 ? -6.713 8.693 -16.409 1.00 84.50 203 GLY A N 1
ATOM 1521 C CA . GLY A 1 203 ? -7.714 9.730 -16.166 1.00 84.50 203 GLY A CA 1
ATOM 1522 C C . GLY A 1 203 ? -9.077 9.456 -16.801 1.00 84.50 203 GLY A C 1
ATOM 1523 O O . GLY A 1 203 ? -9.949 10.328 -16.743 1.00 84.50 203 GLY A O 1
ATOM 1524 N N . GLU A 1 204 ? -9.277 8.271 -17.381 1.00 77.19 204 GLU A N 1
ATOM 1525 C CA . GLU A 1 204 ? -10.563 7.850 -17.914 1.00 77.19 204 GLU A CA 1
ATOM 1526 C C . GLU A 1 204 ? -11.584 7.803 -16.778 1.00 77.19 204 GLU A C 1
ATOM 1528 O O . GLU A 1 204 ? -11.398 7.152 -15.749 1.00 77.19 204 GLU A O 1
ATOM 1533 N N . ARG A 1 205 ? -12.706 8.497 -16.957 1.00 61.44 205 ARG A N 1
ATOM 1534 C CA . ARG A 1 205 ? -13.878 8.247 -16.120 1.00 61.44 205 ARG A CA 1
ATOM 1535 C C . ARG A 1 205 ? -14.504 6.963 -16.636 1.00 61.44 205 ARG A C 1
ATOM 1537 O O . ARG A 1 205 ? -14.789 6.890 -17.827 1.00 61.44 205 ARG A O 1
ATOM 1544 N N . THR A 1 206 ? -14.727 5.973 -15.767 1.00 54.00 206 THR A N 1
ATOM 1545 C CA . THR A 1 206 ? -15.556 4.811 -16.108 1.00 54.00 206 THR A CA 1
ATOM 1546 C C . THR A 1 206 ? -16.855 5.355 -16.688 1.00 54.00 206 THR A C 1
ATOM 1548 O O . THR A 1 206 ? -17.607 6.020 -15.974 1.00 54.00 206 THR A O 1
ATOM 1551 N N . ALA A 1 207 ? -17.070 5.176 -17.991 1.00 41.66 207 ALA A N 1
ATOM 1552 C CA . ALA A 1 207 ? -18.283 5.645 -18.628 1.00 41.66 207 ALA A CA 1
ATOM 1553 C C . ALA A 1 207 ? -19.445 4.947 -17.923 1.00 41.66 207 ALA A C 1
ATOM 1555 O O . ALA A 1 207 ? -19.557 3.721 -17.963 1.00 41.66 207 ALA A O 1
ATOM 1556 N N . ALA A 1 208 ? -20.290 5.720 -17.241 1.00 40.53 208 ALA A N 1
ATOM 1557 C CA . ALA A 1 208 ? -21.631 5.256 -16.961 1.00 40.53 208 ALA A CA 1
ATOM 1558 C C . ALA A 1 208 ? -22.221 4.914 -18.329 1.00 40.53 208 ALA A C 1
ATOM 1560 O O . ALA A 1 208 ? -22.304 5.783 -19.198 1.00 40.53 208 ALA A O 1
ATOM 1561 N N . THR A 1 209 ? -22.546 3.646 -18.555 1.00 41.84 209 THR A N 1
ATOM 1562 C CA . THR A 1 209 ? -23.353 3.226 -19.696 1.00 41.84 209 THR A CA 1
ATOM 1563 C C . THR A 1 209 ? -24.706 3.916 -19.560 1.00 41.84 209 THR A C 1
ATOM 1565 O O . THR A 1 209 ? -25.613 3.413 -18.901 1.00 41.84 209 THR A O 1
ATOM 1568 N N . GLY A 1 210 ? -24.795 5.126 -20.104 1.00 38.09 210 GLY A N 1
ATOM 1569 C CA . GLY A 1 210 ? -26.014 5.896 -20.233 1.00 38.09 210 GLY A CA 1
ATOM 1570 C C . GLY A 1 210 ? -26.789 5.368 -21.425 1.00 38.09 210 GLY A C 1
ATOM 1571 O O . GLY A 1 210 ? -26.392 5.554 -22.571 1.00 38.09 210 GLY A O 1
ATOM 1572 N N . SER A 1 211 ? -27.885 4.685 -21.128 1.00 40.72 211 SER A N 1
ATOM 1573 C CA . SER A 1 211 ? -29.012 4.501 -22.032 1.00 40.72 211 SER A CA 1
ATOM 1574 C C . SER A 1 211 ? -29.576 5.852 -22.500 1.00 40.72 211 SER A C 1
ATOM 1576 O O . SER A 1 211 ? -29.773 6.738 -21.667 1.00 40.72 211 SER A O 1
ATOM 1578 N N . GLY A 1 212 ? -29.936 5.949 -23.783 1.00 39.38 212 GLY A N 1
ATOM 1579 C CA . GLY A 1 212 ? -30.769 7.012 -24.370 1.00 39.38 212 GLY A CA 1
ATOM 1580 C C . GLY A 1 212 ? -29.965 7.961 -25.265 1.00 39.38 212 GLY A C 1
ATOM 1581 O O . GLY A 1 212 ? -29.106 8.690 -24.778 1.00 39.38 212 GLY A O 1
ATOM 1582 N N . HIS A 1 213 ? -30.196 8.037 -26.573 1.00 37.09 213 HIS A N 1
ATOM 1583 C CA . HIS A 1 213 ? -31.486 8.093 -27.270 1.00 37.09 213 HIS A CA 1
ATOM 1584 C C . HIS A 1 213 ? -31.495 7.216 -28.522 1.00 37.09 213 HIS A C 1
ATOM 1586 O O . HIS A 1 213 ? -30.460 7.201 -29.225 1.00 37.09 213 HIS A O 1
#

Sequence (213 aa):
MLKLAAALIAGFVTMGGWAVVTVKDLPEYFVAGQQYTIEFQVRQHGRTLLNDLHPSLLIATSEGKHEATVPAVARPSAGTYAVTFTAPNAERVFLTIKTGFMNNQLRLYPQSVVAAGGSRPAMTAGERGQILFVAKGCNTCHSNIDLSGRPDNQLIKVGPELGGRHLAREYVIQKIKNAASQIMPDLGLSDAETAAIATFLSGERTAATGSGH

Foldseek 3Di:
DDDDDDDPPPDPPPPDWAKFKAWADDDQAAEAQDKDKIKIFIATLQFHTDPPAWKWKFKDQDPPDTDDIFIWADDPDGRMTMTMDGHHPHQWMWIKIQGNRPRAIQTADIHGYHYVVDDDDDDFLLNLLLRNCRNRRVQQQEAEPLNPPDPPHHHPPNDYHLYPLCDQLVNQLCCQVCVPDSNNDNSPDDPSNSNSNSCNSNVDGPDPPDDDD

Secondary structure (DSSP, 8-state):
------------------EEEEES---SEEETT-EEEEEEEEEETTTEE--S---EEEEESSTT---EEEE-EE-SSTTEEEEEEEPPSSSEEEEEEE-SSTT-EEEPPPEEEE-TTPPPPP--HHHHHHHHHHHTTHHHHS--TT-TT---------SPP--SS-S-HHHHHHHHHT--SSSS------HHHHHHHHHHHH-----------

Radius of gyration: 20.43 Å; Cα contacts (8 Å, |Δi|>4): 421; chains: 1; bounding box: 95×33×46 Å

pLDDT: mean 87.88, std 16.46, range [37.09, 98.81]

Mean predicted aligned error: 7.59 Å

Nearest PDB structures (foldseek):
  4rtd-assembly1_A  TM=7.595E-01  e=2.348E-03  Escherichia coli K-12
  4ziq-assembly1_A-2  TM=7.505E-01  e=1.230E-02  Escherichia coli K-12
  6fpt-assembly2_B  TM=6.378E-01  e=3.769E-03  Danio rerio
  6fpt-assembly1_A  TM=6.193E-01  e=6.810E-03  Danio rerio
  7s64-assembly1_D  TM=4.891E-01  e=8.663E-02  Xenopus laevis

Solvent-accessible surface area (backbone atoms only — not comparable to full-atom values): 12292 Å² total; per-residue (Å²): 139,84,81,84,79,81,79,79,78,76,73,78,74,72,84,74,82,53,58,30,46,32,46,74,74,78,70,89,54,45,40,30,72,41,76,46,73,51,45,33,34,38,15,44,71,47,59,48,64,44,65,95,57,66,24,31,39,37,36,18,73,50,90,97,53,81,76,47,78,43,71,34,43,81,48,96,53,84,16,28,32,36,32,72,49,62,37,60,91,43,67,35,38,40,43,31,40,37,47,54,55,79,93,32,54,45,48,41,62,74,34,43,27,33,57,76,93,52,76,82,78,90,76,53,53,37,59,51,6,53,47,44,38,50,38,50,27,48,49,33,33,24,48,50,82,68,55,77,88,61,52,91,50,70,67,73,59,77,51,67,75,55,41,76,43,71,47,56,43,68,58,45,38,50,46,61,78,52,41,87,41,92,69,50,51,75,80,82,72,50,72,69,57,40,51,18,32,15,28,34,36,24,59,55,71,83,74,74,87,71,83,83,132